Protein AF-A0A8X6VTY1-F1 (afdb_monomer_lite)

InterPro domains:
  IPR038765 Papain-like cysteine peptidase superfamily [SSF54001] (37-113)

pLDDT: mean 78.38, std 17.77, range [31.27, 98.44]

Radius of gyration: 23.47 Å; chains: 1; bounding box: 49×49×81 Å

Sequence (304 aa):
MKHEKGFRGVFTSDLLPKKMRQFENGIINLDIATGPGTHWVCYYNDPKNNFVEYFDPFGDYVYKLLPNVKRYLLSSGKKEIGYNSSFLQHPASVKCGYFCMKYISERNKDSKTAEKSEDFTIEYARPFSFKQIALQSFSMYVSWENIKDEQFSYYDRSQWLNLSIPDGNYTIKGLNRYMVKFFGNDPPILFGIIEERQRTAIKLKDQYKIDLTKTKNLHKLLGFEPKVYAEPEQIGKYIADLSGGNDNIYIHCDIIEGAYINGFNSSDVIYSFTNSNRPGSQIIQSFDKPLFFPVKWTVFTGSE

Secondary structure (DSSP, 8-state):
-TTSTTEEEEEEGGG--SS--SSEEEEEESS-TTS----EEEEEE-TTSSEEEEE-TTGGG-----HHHHHHHHTTS-SEEEE--S--S-TT--THHHHHHHHHHHHHS-TTTS---S-------S----SEEE--EEEEE----SB-SEEEEEE-SSSEEEEEEPSB---HHHHHHHHHHHH-SS-SEEEEEEGGGTEEEEEE-TT-EEE-TT-SSHHHHHT--SSEE-SSEEE-SSPP-TTTT---EEEE-TTBS---SSS-S---EEEEE---SPTTPEEEEE-SSPPEEEB---------

Organism: Trichonephila clavipes (NCBI:txid2585209)

Structure (mmCIF, N/CA/C/O backbone):
data_AF-A0A8X6VTY1-F1
#
_entry.id   AF-A0A8X6VTY1-F1
#
loop_
_atom_site.group_PDB
_atom_site.id
_atom_site.type_symbol
_atom_site.label_atom_id
_atom_site.label_alt_id
_atom_site.label_comp_id
_atom_site.label_asym_id
_atom_site.label_entity_id
_atom_site.label_seq_id
_atom_site.pdbx_PDB_ins_code
_atom_site.Cartn_x
_atom_site.Cartn_y
_atom_site.Cartn_z
_atom_site.occupancy
_atom_site.B_iso_or_equiv
_atom_site.auth_seq_id
_atom_site.auth_comp_id
_atom_site.auth_asym_id
_atom_site.auth_atom_id
_atom_site.pdbx_PDB_model_num
ATOM 1 N N . MET A 1 1 ? 0.314 -16.264 12.009 1.00 81.81 1 MET A N 1
ATOM 2 C CA . MET A 1 1 ? -1.071 -16.768 11.823 1.00 81.81 1 MET A CA 1
ATOM 3 C C . MET A 1 1 ? -1.340 -18.152 12.391 1.00 81.81 1 MET A C 1
ATOM 5 O O . MET A 1 1 ? -2.129 -18.222 13.311 1.00 81.81 1 MET A O 1
ATOM 9 N N . LYS A 1 2 ? -0.744 -19.263 11.920 1.00 76.88 2 LYS A N 1
ATOM 10 C CA . LYS A 1 2 ? -1.108 -20.609 12.443 1.00 76.88 2 LYS A CA 1
ATOM 11 C C . LYS A 1 2 ? -0.919 -20.790 13.960 1.00 76.88 2 LYS A C 1
ATOM 13 O O . LYS A 1 2 ? -1.582 -21.634 14.547 1.00 76.88 2 LYS A O 1
ATOM 18 N N . HIS A 1 3 ? -0.033 -20.005 14.567 1.00 85.31 3 HIS A N 1
ATOM 19 C CA . HIS A 1 3 ? 0.233 -20.006 16.007 1.00 85.31 3 HIS A CA 1
ATOM 20 C C . HIS A 1 3 ? -0.491 -18.879 16.763 1.00 85.31 3 HIS A C 1
ATOM 22 O O . HIS A 1 3 ? -0.301 -18.746 17.966 1.00 85.31 3 HIS A O 1
ATOM 28 N N . GLU A 1 4 ? -1.304 -18.067 16.077 1.00 88.38 4 GLU A N 1
ATOM 29 C CA . GLU A 1 4 ? -2.066 -16.994 16.717 1.00 88.38 4 GLU A CA 1
ATOM 30 C C . GLU A 1 4 ? -3.158 -17.567 17.617 1.00 88.38 4 GLU A C 1
ATOM 32 O O . GLU A 1 4 ? -3.871 -18.513 17.260 1.00 88.38 4 GLU A O 1
ATOM 37 N N . LYS A 1 5 ? -3.309 -16.969 18.798 1.00 91.50 5 LYS A N 1
ATOM 38 C CA . LYS A 1 5 ? -4.292 -17.399 19.789 1.00 91.50 5 LYS A CA 1
ATOM 39 C C . LYS A 1 5 ? -5.698 -17.315 19.188 1.00 91.50 5 LYS A C 1
ATOM 41 O O . LYS A 1 5 ? -6.080 -16.305 18.603 1.00 91.50 5 LYS A O 1
ATOM 46 N N . GLY A 1 6 ? -6.475 -18.390 19.318 1.00 92.88 6 GLY A N 1
ATOM 47 C CA . GLY A 1 6 ? -7.856 -18.440 18.819 1.00 92.88 6 GLY A CA 1
ATOM 48 C C . GLY A 1 6 ? -7.998 -18.490 17.295 1.00 92.88 6 GLY A C 1
ATOM 49 O O . GLY A 1 6 ? -9.131 -18.528 16.814 1.00 92.88 6 GLY A O 1
ATOM 50 N N . PHE A 1 7 ? -6.899 -18.540 16.534 1.00 96.56 7 PHE A N 1
ATOM 51 C CA . PHE A 1 7 ? -6.961 -18.536 15.077 1.00 96.56 7 PHE A CA 1
ATOM 52 C C . PHE A 1 7 ? -7.579 -19.823 14.541 1.00 96.56 7 PHE A C 1
ATOM 54 O O . PHE A 1 7 ? -7.042 -20.924 14.684 1.00 96.56 7 PHE A O 1
ATOM 61 N N . ARG A 1 8 ? -8.754 -19.680 13.930 1.00 96.25 8 ARG A N 1
ATOM 62 C CA . ARG A 1 8 ? -9.573 -20.787 13.449 1.00 96.25 8 ARG A CA 1
ATOM 63 C C . ARG A 1 8 ? -9.159 -21.259 12.065 1.00 96.25 8 ARG A C 1
ATOM 65 O O . ARG A 1 8 ? -9.268 -22.452 11.784 1.00 96.25 8 ARG A O 1
ATOM 72 N N . GLY A 1 9 ? -8.708 -20.341 11.218 1.00 96.12 9 GLY A N 1
ATOM 73 C CA . GLY A 1 9 ? -8.283 -20.643 9.861 1.00 96.12 9 GLY A CA 1
ATOM 74 C C . GLY A 1 9 ? -8.586 -19.528 8.870 1.00 96.12 9 GLY A C 1
ATOM 75 O O . GLY A 1 9 ? -8.980 -18.418 9.233 1.00 96.12 9 GLY A O 1
ATOM 76 N N . VAL A 1 10 ? -8.375 -19.871 7.604 1.00 96.12 10 VAL A N 1
ATOM 77 C CA . VAL A 1 10 ? -8.691 -19.048 6.440 1.00 96.12 10 VAL A CA 1
ATOM 78 C C . VAL A 1 10 ? -9.766 -19.786 5.651 1.00 96.12 10 VAL A C 1
ATOM 80 O O . VAL A 1 10 ? -9.580 -20.960 5.331 1.00 96.12 10 VAL A O 1
ATOM 83 N N . PHE A 1 11 ? -10.881 -19.120 5.368 1.00 96.25 11 PHE A N 1
ATOM 84 C CA . PHE A 1 11 ? -12.046 -19.716 4.713 1.00 96.25 11 PHE A CA 1
ATOM 85 C C . PHE A 1 11 ? -12.450 -18.887 3.499 1.00 96.25 11 PHE A C 1
ATOM 87 O O . PHE A 1 11 ? -12.261 -17.676 3.487 1.00 96.25 11 PHE A O 1
ATOM 94 N N . THR A 1 12 ? -13.035 -19.517 2.490 1.00 93.94 12 THR A N 1
ATOM 95 C CA . THR A 1 12 ? -13.849 -18.806 1.496 1.00 93.94 12 THR A CA 1
ATOM 96 C C . THR A 1 12 ? -15.258 -18.627 2.043 1.00 93.94 12 THR A C 1
ATOM 98 O O . THR A 1 12 ? -15.657 -19.314 2.990 1.00 93.94 12 THR A O 1
ATOM 101 N N . SER A 1 13 ? -16.016 -17.693 1.478 1.00 91.44 13 SER A N 1
ATOM 102 C CA . SER A 1 13 ? -17.332 -17.328 2.006 1.00 91.44 13 SER A CA 1
ATOM 103 C C . SER A 1 13 ? -18.285 -18.537 2.092 1.00 91.44 13 SER A C 1
ATOM 105 O O . SER A 1 13 ? -19.084 -18.647 3.025 1.00 91.44 13 SER A O 1
ATOM 107 N N . ASP A 1 14 ? -18.176 -19.486 1.165 1.00 93.62 14 ASP A N 1
ATOM 108 C CA . ASP A 1 14 ? -18.975 -20.712 1.054 1.00 93.62 14 ASP A CA 1
ATOM 109 C C . ASP A 1 14 ? -18.478 -21.892 1.909 1.00 93.62 14 ASP A C 1
ATOM 111 O O . ASP A 1 14 ? -19.231 -22.841 2.126 1.00 93.62 14 ASP A O 1
ATOM 115 N N . LEU A 1 15 ? -17.254 -21.828 2.443 1.00 95.62 15 LEU A N 1
ATOM 116 C CA . LEU A 1 15 ? -16.643 -22.895 3.250 1.00 95.62 15 LEU A CA 1
ATOM 117 C C . LEU A 1 15 ? -16.465 -22.518 4.729 1.00 95.62 15 LEU A C 1
ATOM 119 O O . LEU A 1 15 ? -15.659 -23.122 5.443 1.00 95.62 15 LEU A O 1
ATOM 123 N N . LEU A 1 16 ? -17.229 -21.536 5.214 1.00 96.12 16 LEU A N 1
ATOM 124 C CA . LEU A 1 16 ? -17.259 -21.191 6.634 1.00 96.12 16 LEU A CA 1
ATOM 125 C C . LEU A 1 16 ? -17.783 -22.363 7.488 1.00 96.12 16 LEU A C 1
ATOM 127 O O . LEU A 1 16 ? -18.709 -23.073 7.078 1.00 96.12 16 LEU A O 1
ATOM 131 N N . PRO A 1 17 ? -17.243 -22.573 8.704 1.00 95.75 17 PRO A N 1
ATOM 132 C CA . PRO A 1 17 ? -17.781 -23.568 9.623 1.00 95.75 17 PRO A CA 1
ATOM 133 C C . PRO A 1 17 ? -19.258 -23.309 9.954 1.00 95.75 17 PRO A C 1
ATOM 135 O O . PRO A 1 17 ? -19.761 -22.197 9.855 1.00 95.75 17 PRO A O 1
ATOM 138 N N . LYS A 1 18 ? -19.973 -24.333 10.431 1.00 92.31 18 LYS A N 1
ATOM 139 C CA . LYS A 1 18 ? -21.400 -24.183 10.774 1.00 92.31 18 LYS A CA 1
ATOM 140 C C . LYS A 1 18 ? -21.653 -23.329 12.021 1.00 92.31 18 LYS A C 1
ATOM 142 O O . LYS A 1 18 ? -22.731 -22.757 12.146 1.00 92.31 18 LYS A O 1
ATOM 147 N N . LYS A 1 19 ? -20.707 -23.306 12.966 1.00 94.75 19 LYS A N 1
ATOM 148 C CA . LYS A 1 19 ? -20.860 -22.632 14.260 1.00 94.75 19 LYS A CA 1
ATOM 149 C C . LYS A 1 19 ? -19.538 -22.050 14.749 1.00 94.75 19 LYS A C 1
ATOM 151 O O . LYS A 1 19 ? -18.521 -22.747 14.749 1.00 94.75 19 LYS A O 1
ATOM 156 N N . MET A 1 20 ? -19.603 -20.806 15.203 1.00 96.06 20 MET A N 1
ATOM 157 C CA . MET A 1 20 ? -18.505 -20.068 15.820 1.00 96.06 20 MET A CA 1
ATOM 158 C C . MET A 1 20 ? -18.220 -20.571 17.251 1.00 96.06 20 MET A C 1
ATOM 160 O O . MET A 1 20 ? -19.144 -20.872 18.012 1.00 96.06 20 MET A O 1
ATOM 164 N N . ARG A 1 21 ? -16.939 -20.691 17.629 1.00 95.94 21 ARG A N 1
ATOM 165 C CA . ARG A 1 21 ? -16.503 -20.974 19.014 1.00 95.94 21 ARG A CA 1
ATOM 166 C C . ARG A 1 21 ? -16.652 -19.737 19.909 1.00 95.94 21 ARG A C 1
ATOM 168 O O . ARG A 1 21 ? -16.696 -18.620 19.412 1.00 95.94 21 ARG A O 1
ATOM 175 N N . GLN A 1 22 ? -16.665 -19.929 21.232 1.00 92.75 22 GLN A N 1
ATOM 176 C CA . GLN A 1 22 ? -16.742 -18.819 22.200 1.00 92.75 22 GLN A CA 1
ATOM 177 C C . GLN A 1 22 ? -15.574 -17.831 22.087 1.00 92.75 22 GLN A C 1
ATOM 179 O O . GLN A 1 22 ? -15.790 -16.632 22.213 1.00 92.75 22 GLN A O 1
ATOM 184 N N . PHE A 1 23 ? -14.366 -18.339 21.833 1.00 95.25 23 PHE A N 1
ATOM 185 C CA . PHE A 1 23 ? -13.195 -17.546 21.478 1.00 95.25 23 PHE A CA 1
ATOM 186 C C . PHE A 1 23 ? -12.633 -18.067 20.158 1.00 95.25 23 PHE A C 1
ATOM 188 O O . PHE A 1 23 ? -12.154 -19.204 20.094 1.00 95.25 23 PHE A O 1
ATOM 195 N N . GLU A 1 24 ? -12.728 -17.265 19.102 1.00 96.31 24 GLU A N 1
ATOM 196 C CA . GLU A 1 24 ? -12.066 -17.547 17.830 1.00 96.31 24 GLU A CA 1
ATOM 197 C C . GLU A 1 24 ? -11.919 -16.302 16.956 1.00 96.31 24 GLU A C 1
ATOM 199 O O . GLU A 1 24 ? -12.680 -15.347 17.063 1.00 96.31 24 GLU A O 1
ATOM 204 N N . ASN A 1 25 ? -10.958 -16.347 16.044 1.00 96.06 25 ASN A N 1
ATOM 205 C CA . ASN A 1 25 ? -10.751 -15.348 15.004 1.00 96.06 25 ASN A CA 1
ATOM 206 C C . ASN A 1 25 ? -10.346 -16.035 13.697 1.00 96.06 25 ASN A C 1
ATOM 208 O O . ASN A 1 25 ? -9.916 -17.190 13.698 1.00 96.06 25 ASN A O 1
ATOM 212 N N . GLY A 1 26 ? -10.514 -15.365 12.564 1.00 96.62 26 GLY A N 1
ATOM 213 C CA . GLY A 1 26 ? -10.228 -15.976 11.269 1.00 96.62 26 GLY A CA 1
ATOM 214 C C . GLY A 1 26 ? -10.311 -14.996 10.114 1.00 96.62 26 GLY A C 1
ATOM 215 O O . GLY A 1 26 ? -10.817 -13.886 10.261 1.00 96.62 26 GLY A O 1
ATOM 216 N N . ILE A 1 27 ? -9.798 -15.423 8.963 1.00 96.75 27 ILE A N 1
ATOM 217 C CA . ILE A 1 27 ? -9.778 -14.634 7.726 1.00 96.75 27 ILE A CA 1
ATOM 218 C C . ILE A 1 27 ? -10.753 -15.266 6.730 1.00 96.75 27 ILE A C 1
ATOM 220 O O . ILE A 1 27 ? -10.820 -16.491 6.613 1.00 96.75 27 ILE A O 1
ATOM 224 N N . ILE A 1 28 ? -11.508 -14.433 6.022 1.00 95.06 28 ILE A N 1
ATOM 225 C CA . ILE A 1 28 ? -12.546 -14.830 5.076 1.00 95.06 28 ILE A CA 1
ATOM 226 C C . ILE A 1 28 ? -12.229 -14.208 3.714 1.00 95.06 28 ILE A C 1
ATOM 228 O O . ILE A 1 28 ? -12.063 -12.995 3.616 1.00 95.06 28 ILE A O 1
ATOM 232 N N . ASN A 1 29 ? -12.159 -15.024 2.664 1.00 91.88 29 ASN A N 1
ATOM 233 C CA . ASN A 1 29 ? -12.257 -14.542 1.290 1.00 91.88 29 ASN A CA 1
ATOM 234 C C . ASN A 1 29 ? -13.734 -14.299 0.968 1.00 91.88 29 ASN A C 1
ATOM 236 O O . ASN A 1 29 ? -14.547 -15.202 1.174 1.00 91.88 29 ASN A O 1
ATOM 240 N N . LEU A 1 30 ? -14.089 -13.124 0.451 1.00 88.12 30 LEU A N 1
ATOM 241 C CA . LEU A 1 30 ? -15.459 -12.835 0.020 1.00 88.12 30 LEU A CA 1
ATOM 242 C C . LEU A 1 30 ? -15.860 -13.578 -1.264 1.00 88.12 30 LEU A C 1
ATOM 244 O O . LEU A 1 30 ? -17.039 -13.608 -1.603 1.00 88.12 30 LEU A O 1
ATOM 248 N N . ASP A 1 31 ? -14.914 -14.208 -1.955 1.00 84.69 31 ASP A N 1
ATOM 249 C CA . ASP A 1 31 ? -15.193 -15.118 -3.062 1.00 84.69 31 ASP A CA 1
ATOM 250 C C . ASP A 1 31 ? -15.571 -16.534 -2.578 1.00 84.69 31 ASP A C 1
ATOM 252 O O . ASP A 1 31 ? -15.484 -16.864 -1.388 1.00 84.69 31 ASP A O 1
ATOM 256 N N . ILE A 1 32 ? -16.013 -17.374 -3.511 1.00 88.25 32 ILE A N 1
ATOM 257 C CA . ILE A 1 32 ? -16.261 -18.807 -3.299 1.00 88.25 32 ILE A CA 1
ATOM 258 C C . ILE A 1 32 ? -14.988 -19.637 -3.518 1.00 88.25 32 ILE A C 1
ATOM 260 O O . ILE A 1 32 ? -14.025 -19.168 -4.123 1.00 88.25 32 ILE A O 1
ATOM 264 N N . ALA A 1 33 ? -14.981 -20.896 -3.075 1.00 91.19 33 ALA A N 1
ATOM 265 C CA . ALA A 1 33 ? -13.803 -21.768 -3.131 1.00 91.19 33 ALA A CA 1
ATOM 266 C C . ALA A 1 33 ? -13.263 -22.033 -4.544 1.00 91.19 33 ALA A C 1
ATOM 268 O O . ALA A 1 33 ? -12.066 -22.250 -4.722 1.00 91.19 33 ALA A O 1
ATOM 269 N N . THR A 1 34 ? -14.143 -22.026 -5.546 1.00 89.62 34 THR A N 1
ATOM 270 C CA . THR A 1 34 ? -13.781 -22.210 -6.959 1.00 89.62 34 THR A CA 1
ATOM 271 C C . THR A 1 34 ? -13.478 -20.894 -7.679 1.00 89.62 34 THR A C 1
ATOM 273 O O . THR A 1 34 ? -13.198 -20.912 -8.876 1.00 89.62 34 THR A O 1
ATOM 276 N N . GLY A 1 35 ? -13.600 -19.757 -6.990 1.00 80.56 35 GLY A N 1
ATOM 277 C CA . GLY A 1 35 ? -13.373 -18.427 -7.542 1.00 80.56 35 GLY A CA 1
ATOM 278 C C . GLY A 1 35 ? -11.897 -18.008 -7.510 1.00 80.56 35 GLY A C 1
ATOM 279 O O . GLY A 1 35 ? -11.074 -18.648 -6.849 1.00 80.56 35 GLY A O 1
ATOM 280 N N . 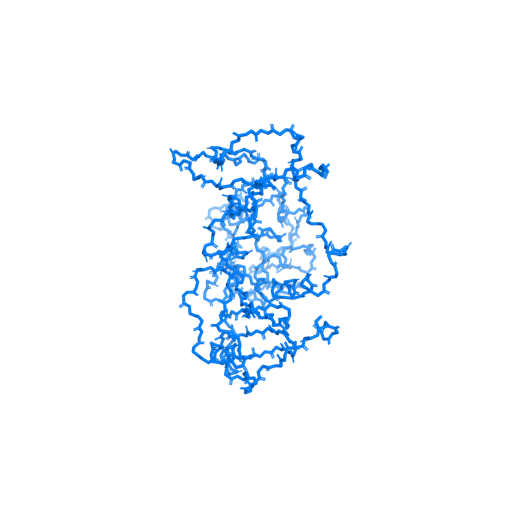PRO A 1 36 ? -11.526 -16.938 -8.234 1.00 76.31 36 PRO A N 1
ATOM 281 C CA . PRO A 1 36 ? -10.158 -16.415 -8.249 1.00 76.31 36 PRO A CA 1
ATOM 282 C C . PRO A 1 36 ? -9.698 -15.793 -6.916 1.00 76.31 36 PRO A C 1
ATOM 284 O O . PRO A 1 36 ? -8.497 -15.581 -6.740 1.00 76.31 36 PRO A O 1
ATOM 287 N N . GLY A 1 37 ? -10.620 -15.502 -5.993 1.00 78.19 37 GLY A N 1
ATOM 288 C CA . GLY A 1 37 ? -10.374 -14.743 -4.771 1.00 78.19 37 GLY A CA 1
ATOM 289 C C . GLY A 1 37 ? -10.459 -13.238 -5.032 1.00 78.19 37 GLY A C 1
ATOM 290 O O . GLY A 1 37 ? -9.699 -12.704 -5.836 1.00 78.19 37 GLY A O 1
ATOM 291 N N . THR A 1 38 ? -11.372 -12.547 -4.348 1.00 76.44 38 THR A N 1
ATOM 292 C CA . THR A 1 38 ? -11.729 -11.149 -4.670 1.00 76.44 38 THR A CA 1
ATOM 293 C C . THR A 1 38 ? -11.324 -10.160 -3.590 1.00 76.44 38 THR A C 1
ATOM 295 O O . THR A 1 38 ? -10.769 -9.109 -3.894 1.00 76.44 38 THR A O 1
ATOM 298 N N . HIS A 1 39 ? -11.593 -10.481 -2.326 1.00 86.62 39 HIS A N 1
ATOM 299 C CA . HIS A 1 39 ? -11.316 -9.598 -1.198 1.00 86.62 39 HIS A CA 1
ATOM 300 C C . HIS A 1 39 ? -11.181 -10.391 0.095 1.00 86.62 39 HIS A C 1
ATOM 302 O O . HIS A 1 39 ? -11.860 -11.402 0.272 1.00 86.62 39 HIS A O 1
ATOM 308 N N . TRP A 1 40 ? -10.321 -9.932 1.001 1.00 89.75 40 TRP A N 1
ATOM 309 C CA . TRP A 1 40 ? -10.067 -10.587 2.280 1.00 89.75 40 TRP A CA 1
ATOM 310 C C . TRP A 1 40 ? -10.521 -9.700 3.435 1.00 89.75 40 TRP A C 1
ATOM 312 O O . TRP A 1 40 ? -10.089 -8.560 3.567 1.00 89.75 40 TRP A O 1
ATOM 322 N N . VAL A 1 41 ? -11.350 -10.264 4.300 1.00 89.69 41 VAL A N 1
ATOM 323 C CA . VAL A 1 41 ? -11.850 -9.640 5.530 1.00 89.69 41 VAL A CA 1
ATOM 324 C C . VAL A 1 41 ? -11.519 -10.556 6.704 1.00 89.69 41 VAL A C 1
ATOM 326 O O . VAL A 1 41 ? -11.182 -11.727 6.506 1.00 89.69 41 VAL A O 1
ATOM 329 N N . CYS A 1 42 ? -11.610 -10.079 7.939 1.00 92.94 42 CYS A N 1
ATOM 330 C CA . CYS A 1 42 ? -11.454 -10.952 9.098 1.00 92.94 42 CYS A CA 1
ATOM 331 C C . CYS A 1 42 ? -12.507 -10.711 10.159 1.00 92.94 42 CYS A C 1
ATOM 333 O O . CYS A 1 42 ? -13.244 -9.733 10.132 1.00 92.94 42 CYS A O 1
ATOM 335 N N . TYR A 1 43 ? -12.577 -11.638 11.102 1.00 92.88 43 TYR A N 1
ATOM 336 C CA . TYR A 1 43 ? -13.447 -11.521 12.256 1.00 92.88 43 TYR A CA 1
ATOM 337 C C . TYR A 1 43 ? -12.693 -11.859 13.537 1.00 92.88 43 TYR A C 1
ATOM 339 O O . TYR A 1 43 ? -11.734 -12.639 13.523 1.00 92.88 43 TYR A O 1
ATOM 347 N N . TYR A 1 44 ? -13.157 -11.292 14.645 1.00 90.81 44 TYR A N 1
ATOM 348 C CA . TYR A 1 44 ? -12.618 -11.546 15.972 1.00 90.81 44 TYR A CA 1
ATOM 349 C C . TYR A 1 44 ? -13.760 -11.688 16.982 1.00 90.81 44 TYR A C 1
ATOM 351 O O . TYR A 1 44 ? -14.563 -10.778 17.191 1.00 90.81 44 TYR A O 1
ATOM 359 N N . ASN A 1 45 ? -13.869 -12.868 17.587 1.00 93.25 45 ASN A N 1
ATOM 360 C CA . ASN A 1 45 ? -14.867 -13.173 18.599 1.00 93.25 45 ASN A CA 1
ATOM 361 C C . ASN A 1 45 ? -14.192 -13.385 19.955 1.00 93.25 45 ASN A C 1
ATOM 363 O O . ASN A 1 45 ? -13.628 -14.450 20.212 1.00 93.25 45 ASN A O 1
ATOM 367 N N . ASP A 1 46 ? -14.291 -12.380 20.826 1.00 87.38 46 ASP A N 1
ATOM 368 C CA . ASP A 1 46 ? -13.815 -12.451 22.210 1.00 87.38 46 ASP A CA 1
ATOM 369 C C . ASP A 1 46 ? -14.979 -12.663 23.188 1.00 87.38 46 ASP A C 1
ATOM 371 O O . ASP A 1 46 ? -15.914 -11.861 23.161 1.00 87.38 46 ASP A O 1
ATOM 375 N N . PRO A 1 47 ? -14.964 -13.672 24.079 1.00 87.06 47 PRO A N 1
ATOM 376 C CA . PRO A 1 47 ? -16.037 -13.872 25.054 1.00 87.06 47 PRO A CA 1
ATOM 377 C C . PRO A 1 47 ? -16.223 -12.690 26.021 1.00 87.06 47 PRO A C 1
ATOM 379 O O . PRO A 1 47 ? -17.276 -12.596 26.645 1.00 87.06 47 PRO A O 1
ATOM 382 N N . LYS A 1 48 ? -15.242 -11.785 26.142 1.00 81.38 48 LYS A N 1
ATOM 383 C CA . LYS A 1 48 ? -15.346 -10.554 26.942 1.00 81.38 48 LYS A CA 1
ATOM 384 C C . LYS A 1 48 ? -16.224 -9.481 26.292 1.00 81.38 48 LYS A C 1
ATOM 386 O O . LYS A 1 48 ? -16.727 -8.613 26.997 1.00 81.38 48 LYS A O 1
ATOM 391 N N . ASN A 1 49 ? -16.423 -9.545 24.975 1.00 75.00 49 ASN A N 1
ATOM 392 C CA . ASN A 1 49 ? -17.223 -8.578 24.223 1.00 75.00 49 ASN A CA 1
ATOM 393 C C . ASN A 1 49 ? -18.649 -9.108 24.014 1.00 75.00 49 ASN A C 1
ATOM 395 O O . ASN A 1 49 ? -18.854 -10.304 23.816 1.00 75.00 49 ASN A O 1
ATOM 399 N N . ASN A 1 50 ? -19.645 -8.223 23.975 1.00 79.69 50 ASN A N 1
ATOM 400 C CA . ASN A 1 50 ? -21.045 -8.564 23.671 1.00 79.69 50 ASN A CA 1
ATOM 401 C C . ASN A 1 50 ? -21.372 -8.577 22.160 1.00 79.69 50 ASN A C 1
ATOM 403 O O . ASN A 1 50 ? -22.479 -8.967 21.784 1.00 79.69 50 ASN A O 1
ATOM 407 N N . PHE A 1 51 ? -20.409 -8.228 21.300 1.00 79.00 51 PHE A N 1
ATOM 408 C CA . PHE A 1 51 ? -20.498 -8.253 19.832 1.00 79.00 51 PHE A CA 1
ATOM 409 C C . PHE A 1 51 ? -19.357 -9.073 19.197 1.00 79.00 51 PHE A C 1
ATOM 411 O O . PHE A 1 51 ? -18.372 -9.407 19.867 1.00 79.00 51 PHE A O 1
ATOM 418 N N . VAL A 1 52 ? -19.512 -9.453 17.924 1.00 82.62 52 VAL A N 1
ATOM 419 C CA . VAL A 1 52 ? -18.426 -10.014 17.093 1.00 82.62 52 VAL A CA 1
ATOM 420 C C . VAL A 1 52 ? -17.821 -8.893 16.262 1.00 82.62 52 VAL A C 1
ATOM 422 O O . VAL A 1 52 ? -18.555 -8.166 15.602 1.00 82.62 52 VAL A O 1
ATOM 425 N N . GLU A 1 53 ? -16.501 -8.758 16.264 1.00 84.81 53 GLU A N 1
ATOM 426 C CA . GLU A 1 53 ? -15.812 -7.811 15.389 1.00 84.81 53 GLU A CA 1
ATOM 427 C C . GLU A 1 53 ? -15.730 -8.393 13.975 1.00 84.81 53 GLU A C 1
ATOM 429 O O . GLU A 1 53 ? -15.270 -9.521 13.791 1.00 84.81 53 GLU A O 1
ATOM 434 N N . TYR A 1 54 ? -16.171 -7.626 12.984 1.00 85.38 54 TYR A N 1
ATOM 435 C CA . TYR A 1 54 ? -15.941 -7.849 11.564 1.00 85.38 54 TYR A CA 1
ATOM 436 C C . TYR A 1 54 ? -15.082 -6.706 11.038 1.00 85.38 54 TYR A C 1
ATOM 438 O O . TYR A 1 54 ? -15.427 -5.533 11.160 1.00 85.38 54 TYR A O 1
ATOM 446 N N . PHE A 1 55 ? -13.948 -7.061 10.462 1.00 84.81 55 PHE A N 1
ATOM 447 C CA . PHE A 1 55 ? -12.964 -6.122 9.978 1.00 84.81 55 PHE A CA 1
ATOM 448 C C . PHE A 1 55 ? -12.821 -6.262 8.468 1.00 84.81 55 PHE A C 1
ATOM 450 O O . PHE A 1 55 ? -12.393 -7.303 7.964 1.00 84.81 55 PHE A O 1
ATOM 457 N N . ASP A 1 56 ? -13.166 -5.193 7.766 1.00 81.69 56 ASP A N 1
ATOM 458 C CA . ASP A 1 56 ? -12.928 -5.018 6.347 1.00 81.69 56 ASP A CA 1
ATOM 459 C C . ASP A 1 56 ? -11.857 -3.933 6.159 1.00 81.69 56 ASP A C 1
ATOM 461 O O . ASP A 1 56 ? -12.084 -2.776 6.504 1.00 81.69 56 ASP A O 1
ATOM 465 N N . PRO A 1 57 ? -10.684 -4.252 5.601 1.00 71.75 57 PRO A N 1
ATOM 466 C CA . PRO A 1 57 ? -9.656 -3.260 5.293 1.00 71.75 57 PRO A CA 1
ATOM 467 C C . PRO A 1 57 ? -10.132 -2.082 4.420 1.00 71.75 57 PRO A C 1
ATOM 469 O O . PRO A 1 57 ? -9.590 -0.986 4.536 1.00 71.75 57 PRO A O 1
ATOM 472 N N . PHE A 1 58 ? -11.149 -2.267 3.573 1.00 66.69 58 PHE A N 1
ATOM 473 C CA . PHE A 1 58 ? -11.785 -1.193 2.800 1.00 66.69 58 PHE A CA 1
ATOM 474 C C . PHE A 1 58 ? -12.805 -0.386 3.617 1.00 66.69 58 PHE A C 1
ATOM 476 O O . PHE A 1 58 ? -13.435 0.520 3.082 1.00 66.69 58 PHE A O 1
ATOM 483 N N . GLY A 1 59 ? -12.994 -0.686 4.900 1.00 61.91 59 GLY A N 1
ATOM 484 C CA . GLY A 1 59 ? -13.979 -0.027 5.753 1.00 61.91 59 GLY A CA 1
ATOM 485 C C . GLY A 1 59 ? -15.399 -0.116 5.191 1.00 61.91 59 GLY A C 1
ATOM 486 O O . GLY A 1 59 ? -15.762 -1.060 4.489 1.00 61.91 59 GLY A O 1
ATOM 487 N N . ASP A 1 60 ? -16.202 0.910 5.461 1.00 50.66 60 ASP A N 1
ATOM 488 C CA . ASP A 1 60 ? -17.626 0.970 5.094 1.00 50.66 60 ASP A CA 1
ATOM 489 C C . ASP A 1 60 ? -17.885 1.159 3.581 1.00 50.66 60 ASP A C 1
ATOM 491 O O . ASP A 1 60 ? -19.014 1.364 3.141 1.00 50.66 60 ASP A O 1
ATOM 495 N N . TYR A 1 61 ? -16.842 1.094 2.742 1.00 42.12 61 TYR A N 1
ATOM 496 C CA . TYR A 1 61 ? -16.976 1.256 1.292 1.00 42.12 61 TYR A CA 1
ATOM 497 C C . TYR A 1 61 ? -17.669 0.055 0.615 1.00 42.12 61 TYR A C 1
ATOM 499 O O . TYR A 1 61 ? -18.087 0.146 -0.540 1.00 42.12 61 TYR A O 1
ATOM 507 N N . VAL A 1 62 ? -17.846 -1.073 1.318 1.00 46.31 62 VAL A N 1
ATOM 508 C CA . VAL A 1 62 ? -18.473 -2.286 0.771 1.00 46.31 62 VAL A CA 1
ATOM 509 C C . VAL A 1 62 ? -19.701 -2.687 1.594 1.00 46.31 62 VAL A C 1
ATOM 511 O O . VAL A 1 62 ? -19.626 -3.458 2.545 1.00 46.31 62 VAL A O 1
ATOM 514 N N . TYR A 1 63 ? -20.878 -2.244 1.148 1.00 45.34 63 TYR A N 1
ATOM 515 C CA . TYR A 1 63 ? -22.214 -2.588 1.674 1.00 45.34 63 TYR A CA 1
ATOM 516 C C . TYR A 1 63 ? -22.611 -4.083 1.600 1.00 45.34 63 TYR A C 1
ATOM 518 O O . TYR A 1 63 ? -23.795 -4.419 1.539 1.00 45.34 63 TYR A O 1
ATOM 526 N N . LYS A 1 64 ? -21.677 -5.036 1.565 1.00 56.91 64 LYS A N 1
ATOM 527 C CA . LYS A 1 64 ? -22.005 -6.453 1.355 1.00 56.91 64 LYS A CA 1
ATOM 528 C C . LYS A 1 64 ? -21.316 -7.363 2.358 1.00 56.91 64 LYS A C 1
ATOM 530 O O . LYS A 1 64 ? -20.516 -8.216 1.986 1.00 56.91 64 LYS A O 1
ATOM 535 N N . LEU A 1 65 ? -21.740 -7.278 3.623 1.00 73.62 65 LEU A N 1
ATOM 536 C CA . LEU A 1 65 ? -21.647 -8.454 4.484 1.00 73.62 65 LEU A CA 1
ATOM 537 C C . LEU A 1 65 ? -22.518 -9.550 3.862 1.00 73.62 65 LEU A C 1
ATOM 539 O O . LEU A 1 65 ? -23.751 -9.493 3.912 1.00 73.62 65 LEU A O 1
ATOM 543 N N . LEU A 1 66 ? -21.871 -10.532 3.239 1.00 84.25 66 LEU A N 1
ATOM 544 C CA . LEU A 1 66 ? -22.573 -11.596 2.537 1.00 84.25 66 LEU A CA 1
ATOM 545 C C . LEU A 1 66 ? -23.485 -12.372 3.512 1.00 84.25 66 LEU A C 1
ATOM 547 O O . LEU A 1 66 ? -23.095 -12.605 4.662 1.00 84.25 66 LEU A O 1
ATOM 551 N N . PRO A 1 67 ? -24.693 -12.804 3.099 1.00 88.44 67 PRO A N 1
ATOM 552 C CA . PRO A 1 67 ? -25.656 -13.439 4.006 1.00 88.44 67 PRO A CA 1
ATOM 553 C C . PRO A 1 67 ? -25.127 -14.683 4.738 1.00 88.44 67 PRO A C 1
ATOM 555 O O . PRO A 1 67 ? -25.454 -14.907 5.904 1.00 88.44 67 PRO A O 1
ATOM 558 N N . ASN A 1 68 ? -24.299 -15.486 4.070 1.00 90.12 68 ASN A N 1
ATOM 559 C CA . ASN A 1 68 ? -23.585 -16.634 4.636 1.00 90.12 68 ASN A CA 1
ATOM 560 C C . ASN A 1 68 ? -22.575 -16.215 5.711 1.00 90.12 68 ASN A C 1
ATOM 562 O O . ASN A 1 68 ? -22.570 -16.804 6.792 1.00 90.12 68 ASN A O 1
ATOM 566 N N . VAL A 1 69 ? -21.786 -15.168 5.455 1.00 92.00 69 VAL A N 1
ATOM 567 C CA . VAL A 1 69 ? -20.845 -14.614 6.439 1.00 92.00 69 VAL A CA 1
ATOM 568 C C . VAL A 1 69 ? -21.615 -14.073 7.643 1.00 92.00 69 VAL A C 1
ATOM 570 O O . VAL A 1 69 ? -21.338 -14.463 8.773 1.00 92.00 69 VAL A O 1
ATOM 573 N N . LYS A 1 70 ? -22.670 -13.277 7.421 1.00 91.25 70 LYS A N 1
ATOM 574 C CA . LYS A 1 70 ? -23.538 -12.768 8.496 1.00 91.25 70 LYS A CA 1
ATOM 575 C C . LYS A 1 70 ? -24.113 -13.893 9.354 1.00 91.25 70 LYS A C 1
ATOM 577 O O . LYS A 1 70 ? -24.058 -13.824 10.580 1.00 91.25 70 LYS A O 1
ATOM 582 N N . ARG A 1 71 ? -24.645 -14.945 8.722 1.00 93.25 71 ARG A N 1
ATOM 583 C CA . ARG A 1 71 ? -25.188 -16.118 9.424 1.00 93.25 71 ARG A CA 1
ATOM 584 C C . ARG A 1 71 ? -24.124 -16.791 10.290 1.00 93.25 71 ARG A C 1
ATOM 586 O O . ARG A 1 71 ? -24.426 -17.183 11.415 1.00 93.25 71 ARG A O 1
ATOM 593 N N . TYR A 1 72 ? -22.898 -16.901 9.785 1.00 96.12 72 TYR A N 1
ATOM 594 C CA . TYR A 1 72 ? -21.787 -17.453 10.546 1.00 96.12 72 TYR A CA 1
ATOM 595 C C . TYR A 1 72 ? -21.441 -16.601 11.774 1.00 96.12 72 TYR A C 1
ATOM 597 O O . TYR A 1 72 ? -21.386 -17.139 12.879 1.00 96.12 72 TYR A O 1
ATOM 605 N N . LEU A 1 73 ? -21.285 -15.282 11.624 1.00 92.50 73 LEU A N 1
ATOM 606 C CA . LEU A 1 73 ? -20.948 -14.387 12.742 1.00 92.50 73 LEU A CA 1
ATOM 607 C C . LEU A 1 73 ? -22.029 -14.397 13.837 1.00 92.50 73 LEU A C 1
ATOM 609 O O . LEU A 1 73 ? -21.718 -14.479 15.026 1.00 92.50 73 LEU A O 1
ATOM 613 N N . LEU A 1 74 ? -23.309 -14.413 13.449 1.00 91.56 74 LEU A N 1
ATOM 614 C CA . LEU A 1 74 ? -24.437 -14.497 14.388 1.00 91.56 74 LEU A CA 1
ATOM 615 C C . LEU A 1 74 ? -24.546 -15.863 15.089 1.00 91.56 74 LEU A C 1
ATOM 617 O O . LEU A 1 74 ? -25.150 -15.962 16.156 1.00 91.56 74 LEU A O 1
ATOM 621 N N . SER A 1 75 ? -23.921 -16.920 14.554 1.00 95.81 75 SER A N 1
ATOM 622 C CA . SER A 1 75 ? -23.876 -18.236 15.213 1.00 95.81 75 SER A CA 1
ATOM 623 C C . SER A 1 75 ? -23.060 -18.249 16.516 1.00 95.81 75 SER A C 1
ATOM 625 O O . SER A 1 75 ? -23.123 -19.226 17.266 1.00 95.81 75 SER A O 1
ATOM 627 N N . SER A 1 76 ? -22.332 -17.161 16.805 1.00 93.00 76 SER A N 1
ATOM 628 C CA . SER A 1 76 ? -21.662 -16.908 18.089 1.00 93.00 76 SER A CA 1
ATOM 629 C C . SER A 1 76 ? -22.628 -16.808 19.273 1.00 93.00 76 SER A C 1
ATOM 631 O O . SER A 1 76 ? -22.212 -16.997 20.414 1.00 93.00 76 SER A O 1
ATOM 633 N N . GLY A 1 77 ? -23.907 -16.506 19.017 1.00 90.06 77 GLY A N 1
ATOM 634 C CA . GLY A 1 77 ? -24.903 -16.194 20.045 1.00 90.06 77 GLY A CA 1
ATOM 635 C C . GLY A 1 77 ? -24.899 -14.728 20.490 1.00 90.06 77 GLY A C 1
ATOM 636 O O . GLY A 1 77 ? -25.708 -14.350 21.336 1.00 90.06 77 GLY A O 1
ATOM 637 N N . LYS A 1 78 ? -24.024 -13.893 19.920 1.00 83.31 78 LYS A N 1
ATOM 638 C CA . LYS A 1 78 ? -23.990 -12.450 20.173 1.00 83.31 78 LYS A CA 1
ATOM 639 C C . LYS A 1 78 ? -25.016 -11.723 19.313 1.00 83.31 78 LYS A C 1
ATOM 641 O O . LYS A 1 78 ? -25.290 -12.121 18.182 1.00 83.31 78 LYS A O 1
ATOM 646 N N . LYS A 1 79 ? -25.597 -10.657 19.868 1.00 73.38 79 LYS A N 1
ATOM 647 C CA . LYS A 1 79 ? -26.696 -9.917 19.226 1.00 73.38 79 LYS A CA 1
ATOM 648 C C . LYS A 1 79 ? -26.215 -8.957 18.138 1.00 73.38 79 LYS A C 1
ATOM 650 O O . LYS A 1 79 ? -26.996 -8.606 17.260 1.00 73.38 79 LYS A O 1
ATOM 655 N N . GLU A 1 80 ? -24.948 -8.559 18.194 1.00 77.81 80 GLU A N 1
ATOM 656 C CA . GLU A 1 80 ? -24.396 -7.483 17.376 1.00 77.81 80 GLU A CA 1
ATOM 657 C C . GLU A 1 80 ? -23.112 -7.911 16.658 1.00 77.81 80 GLU A C 1
ATOM 659 O O . GLU A 1 80 ? -22.348 -8.758 17.135 1.00 77.81 80 GLU A O 1
ATOM 664 N N . ILE A 1 81 ? -22.889 -7.294 15.498 1.00 79.69 81 ILE A N 1
ATOM 665 C CA . ILE A 1 81 ? -21.646 -7.367 14.731 1.00 79.69 81 ILE A CA 1
ATOM 666 C C . ILE A 1 81 ? -21.110 -5.937 14.675 1.00 79.69 81 ILE A C 1
ATOM 668 O O . ILE A 1 81 ? -21.818 -5.047 14.204 1.00 79.69 81 ILE A O 1
ATOM 672 N N . GLY A 1 82 ? -19.902 -5.721 15.187 1.00 69.88 82 GLY A N 1
ATOM 673 C CA . GLY A 1 82 ? -19.190 -4.451 15.081 1.00 69.88 82 GLY A CA 1
ATOM 674 C C . GLY A 1 82 ? -18.383 -4.408 13.788 1.00 69.88 82 GLY A C 1
ATOM 675 O O . GLY A 1 82 ? -17.824 -5.427 13.390 1.00 69.88 82 GLY A O 1
ATOM 676 N N . TYR A 1 83 ? -18.311 -3.243 13.151 1.00 70.25 83 TYR A N 1
ATOM 677 C CA . TYR A 1 83 ? -17.589 -3.032 11.895 1.00 70.25 83 TYR A CA 1
ATOM 678 C C . TYR A 1 83 ? -16.555 -1.927 12.083 1.00 70.25 83 TYR A C 1
ATOM 680 O O . TYR A 1 83 ? -16.819 -0.960 12.801 1.00 70.25 83 TYR A O 1
ATOM 688 N N . ASN A 1 84 ? -15.401 -2.028 11.424 1.00 63.19 84 ASN A N 1
ATOM 689 C CA . ASN A 1 84 ? -14.546 -0.856 11.278 1.00 63.19 84 ASN A CA 1
ATOM 690 C C . ASN A 1 84 ? -15.121 0.068 10.199 1.00 63.19 84 ASN A C 1
ATOM 692 O O . ASN A 1 84 ? -15.529 -0.362 9.124 1.00 63.19 84 ASN A O 1
ATOM 696 N N . SER A 1 85 ? -15.117 1.356 10.497 1.00 50.72 85 SER A N 1
ATOM 697 C CA . SER A 1 85 ? -15.576 2.411 9.599 1.00 50.72 85 SER A CA 1
ATOM 698 C C . SER A 1 85 ? -14.429 3.097 8.862 1.00 50.72 85 SER A C 1
ATOM 700 O O . SER A 1 85 ? -14.623 3.658 7.787 1.00 50.72 85 SER A O 1
ATOM 702 N N . SER A 1 86 ? -13.215 2.994 9.405 1.00 52.78 86 SER A N 1
ATOM 703 C CA . SER A 1 86 ? -12.000 3.492 8.777 1.00 52.78 86 SER A CA 1
ATOM 704 C C . SER A 1 86 ? -11.680 2.719 7.506 1.00 52.78 86 SER A C 1
ATOM 706 O O . SER A 1 86 ? -11.529 1.494 7.522 1.00 52.78 86 SER A O 1
ATOM 708 N N . PHE A 1 87 ? -11.516 3.469 6.424 1.00 60.00 87 PHE A N 1
ATOM 709 C CA . PHE A 1 87 ? -10.944 3.002 5.177 1.00 60.00 87 PHE A CA 1
ATOM 710 C C . PHE A 1 87 ? -9.436 2.802 5.391 1.00 60.00 87 PHE A C 1
ATOM 712 O O . PHE A 1 87 ? -8.694 3.774 5.380 1.00 60.00 87 PHE A O 1
ATOM 719 N N . LEU A 1 88 ? -8.989 1.571 5.670 1.00 59.41 88 LEU A N 1
ATOM 720 C CA . LEU A 1 88 ? -7.597 1.245 6.039 1.00 59.41 88 LEU A CA 1
ATOM 721 C C . LEU A 1 88 ? -6.716 0.855 4.855 1.00 59.41 88 LEU A C 1
ATOM 723 O O . LEU A 1 88 ? -5.496 0.985 4.940 1.00 59.41 88 LEU A O 1
ATOM 727 N N . GLN A 1 89 ? -7.318 0.505 3.726 1.00 51.56 89 GLN A N 1
ATOM 728 C CA . GLN A 1 89 ? -6.627 0.070 2.526 1.00 51.56 89 GLN A CA 1
ATOM 729 C C . GLN A 1 89 ? -7.216 0.735 1.285 1.00 51.56 89 GLN A C 1
ATOM 731 O O . GLN A 1 89 ? -8.413 0.648 1.064 1.00 51.56 89 GLN A O 1
ATOM 736 N N . HIS A 1 90 ? -6.376 1.307 0.421 1.00 54.03 90 HIS A N 1
ATOM 737 C CA . HIS A 1 90 ? -6.791 1.821 -0.891 1.00 54.03 90 HIS A CA 1
ATOM 738 C C . HIS A 1 90 ? -7.451 0.734 -1.771 1.00 54.03 90 HIS A C 1
ATOM 740 O O . HIS A 1 90 ? -6.950 -0.391 -1.767 1.00 54.03 90 HIS A O 1
ATOM 746 N N . PRO A 1 91 ? -8.481 1.016 -2.608 1.00 55.16 91 PRO A N 1
ATOM 747 C CA . PRO A 1 91 ? -9.182 -0.034 -3.365 1.00 55.16 91 PRO A CA 1
ATOM 748 C C . PRO A 1 91 ? -8.299 -0.717 -4.417 1.00 55.16 91 PRO A C 1
ATOM 750 O O . PRO A 1 91 ? -8.648 -1.770 -4.935 1.00 55.16 91 PRO A O 1
ATOM 753 N N . ALA A 1 92 ? -7.159 -0.107 -4.750 1.00 50.00 92 ALA A N 1
ATOM 754 C CA . ALA A 1 92 ? -6.138 -0.673 -5.636 1.00 50.00 92 ALA A CA 1
ATOM 755 C C . ALA A 1 92 ? -5.007 -1.418 -4.895 1.00 50.00 92 ALA A C 1
ATOM 757 O O . ALA A 1 92 ? -4.171 -2.038 -5.542 1.00 50.00 92 ALA A O 1
ATOM 758 N N . SER A 1 93 ? -4.945 -1.332 -3.562 1.00 57.44 93 SER A N 1
ATOM 759 C CA . SER A 1 93 ? -4.005 -2.105 -2.739 1.00 57.44 93 SER A CA 1
ATOM 760 C C . SER A 1 93 ? -4.549 -3.523 -2.555 1.00 57.44 93 SER A C 1
ATOM 762 O O . SER A 1 93 ? -5.762 -3.719 -2.565 1.00 57.44 93 SER A O 1
ATOM 764 N N . VAL A 1 94 ? -3.679 -4.509 -2.317 1.00 66.25 94 VAL A N 1
ATOM 765 C CA . VAL A 1 94 ? -4.077 -5.908 -2.007 1.00 66.25 94 VAL A CA 1
ATOM 766 C C . VAL A 1 94 ? -3.683 -6.397 -0.647 1.00 66.25 94 VAL A C 1
ATOM 768 O O . VAL A 1 94 ? -3.651 -7.595 -0.346 1.00 66.25 94 VAL A O 1
ATOM 771 N N . LYS A 1 95 ? -3.342 -5.451 0.203 1.00 74.31 95 LYS A N 1
ATOM 772 C CA . LYS A 1 95 ? -2.914 -5.769 1.543 1.00 74.31 95 LYS A CA 1
ATOM 773 C C . LYS A 1 95 ? -4.064 -6.237 2.419 1.00 74.31 95 LYS A C 1
ATOM 775 O O . LYS A 1 95 ? -3.826 -6.451 3.594 1.00 74.31 95 LYS A O 1
ATOM 780 N N . CYS A 1 96 ? -5.264 -6.475 1.890 1.00 77.88 96 CYS A N 1
ATOM 781 C CA . CYS A 1 96 ? -6.441 -6.845 2.673 1.00 77.88 96 CYS A CA 1
ATOM 782 C C . CYS A 1 96 ? -6.184 -8.055 3.569 1.00 77.88 96 CYS A C 1
ATOM 784 O O . CYS A 1 96 ? -6.428 -7.995 4.773 1.00 77.88 96 CYS A O 1
ATOM 786 N N . GLY A 1 97 ? -5.549 -9.100 3.031 1.00 81.69 97 GLY A N 1
ATOM 787 C CA . GLY A 1 97 ? -5.112 -10.244 3.831 1.00 81.69 97 GLY A CA 1
ATOM 788 C C . GLY A 1 97 ? -4.068 -9.878 4.896 1.00 81.69 97 GLY A C 1
ATOM 789 O O . GLY A 1 97 ? -4.145 -10.361 6.021 1.00 81.69 97 GLY A O 1
ATOM 790 N N . TYR A 1 98 ? -3.119 -8.991 4.587 1.00 80.88 98 TYR A N 1
ATOM 791 C CA . TYR A 1 98 ? -2.103 -8.520 5.538 1.00 80.88 98 TYR A CA 1
ATOM 792 C C . TYR A 1 98 ? -2.688 -7.637 6.646 1.00 80.88 98 TYR A C 1
ATOM 794 O O . TYR A 1 98 ? -2.334 -7.822 7.808 1.00 80.88 98 TYR A O 1
ATOM 802 N N . PHE A 1 99 ? -3.627 -6.748 6.323 1.00 77.75 99 PHE A N 1
ATOM 803 C CA . PHE A 1 99 ? -4.390 -5.966 7.292 1.00 77.75 99 PHE A CA 1
ATOM 804 C C . PHE A 1 99 ? -5.181 -6.876 8.227 1.00 77.75 99 PHE A C 1
ATOM 806 O O . PHE A 1 99 ? -5.133 -6.683 9.437 1.00 77.75 99 PHE A O 1
ATOM 813 N N . CYS A 1 100 ? -5.817 -7.922 7.694 1.00 85.56 100 CYS A N 1
ATOM 814 C CA . CYS A 1 100 ? -6.495 -8.933 8.501 1.00 85.56 100 CYS A CA 1
ATOM 815 C C . CYS A 1 100 ? -5.540 -9.652 9.468 1.00 85.56 100 CYS A C 1
ATOM 817 O O . CYS A 1 100 ? -5.845 -9.824 10.647 1.00 85.56 100 CYS A O 1
ATOM 819 N N . MET A 1 101 ? -4.361 -10.060 8.983 1.00 86.50 101 MET A N 1
ATOM 820 C CA . MET A 1 101 ? -3.339 -10.696 9.821 1.00 86.50 101 MET A CA 1
ATOM 821 C C . MET A 1 101 ? -2.843 -9.760 10.927 1.00 86.50 101 MET A C 1
ATOM 823 O O . MET A 1 101 ? -2.760 -10.181 12.080 1.00 86.50 101 MET A O 1
ATOM 827 N N . LYS A 1 102 ? -2.549 -8.497 10.588 1.00 80.62 102 LYS A N 1
ATOM 828 C CA . LYS A 1 102 ? -2.106 -7.484 11.553 1.00 80.62 102 LYS A CA 1
ATOM 829 C C . LYS A 1 102 ? -3.189 -7.213 12.593 1.00 80.62 102 LYS A C 1
ATOM 831 O O . LYS A 1 102 ? -2.897 -7.260 13.778 1.00 80.62 102 LYS A O 1
ATOM 836 N N . TYR A 1 103 ? -4.434 -7.019 12.167 1.00 81.31 103 TYR A N 1
ATOM 837 C CA . TYR A 1 103 ? -5.566 -6.788 13.060 1.00 81.31 103 TYR A CA 1
ATOM 838 C C . TYR A 1 103 ? -5.728 -7.913 14.093 1.00 81.31 103 TYR A C 1
ATOM 840 O O . TYR A 1 103 ? -5.788 -7.646 15.291 1.00 81.31 103 TYR A O 1
ATOM 848 N N . ILE A 1 104 ? -5.723 -9.177 13.649 1.00 85.44 104 ILE A N 1
ATOM 849 C CA . ILE A 1 104 ? -5.808 -10.335 14.554 1.00 85.44 104 ILE A CA 1
ATOM 850 C C . ILE A 1 104 ? -4.607 -10.384 15.506 1.00 85.44 104 ILE A C 1
ATOM 852 O O . ILE A 1 104 ? -4.791 -10.615 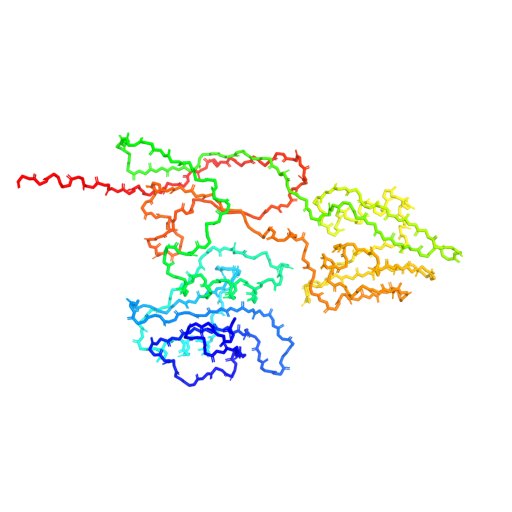16.700 1.00 85.44 104 ILE A O 1
ATOM 856 N N . SER A 1 105 ? -3.390 -10.173 14.995 1.00 83.31 105 SER A N 1
ATOM 857 C CA . SER A 1 105 ? -2.182 -10.205 15.826 1.00 83.31 105 SER A CA 1
ATOM 858 C C . SER A 1 105 ? -2.212 -9.119 16.902 1.00 83.31 105 SER A C 1
ATOM 860 O O . SER A 1 105 ? -1.977 -9.421 18.067 1.00 83.31 105 SER A O 1
ATOM 862 N N . GLU A 1 106 ? -2.581 -7.884 16.553 1.00 76.06 106 GLU A N 1
ATOM 863 C CA . GLU A 1 106 ? -2.686 -6.786 17.520 1.00 76.06 106 GLU A CA 1
ATOM 864 C C . GLU A 1 106 ? -3.777 -7.040 18.567 1.00 76.06 106 GLU A C 1
ATOM 866 O O . GLU A 1 106 ? -3.556 -6.790 19.748 1.00 76.06 106 GLU A O 1
ATOM 871 N N . ARG A 1 107 ? -4.929 -7.607 18.183 1.00 75.44 107 ARG A N 1
ATOM 872 C CA . ARG A 1 107 ? -5.984 -7.992 19.141 1.00 75.44 107 ARG A CA 1
ATOM 873 C C . ARG A 1 107 ? -5.556 -9.099 20.107 1.00 75.44 107 ARG A C 1
ATOM 875 O O . ARG A 1 107 ? -6.063 -9.158 21.225 1.00 75.44 107 ARG A O 1
ATOM 882 N N . ASN A 1 108 ? -4.638 -9.963 19.682 1.00 80.81 108 ASN A N 1
ATOM 883 C CA . ASN A 1 108 ? -4.083 -11.032 20.507 1.00 80.81 108 ASN A CA 1
ATOM 884 C C . ASN A 1 108 ? -2.933 -10.578 21.419 1.00 80.81 108 ASN A C 1
ATOM 886 O O . ASN A 1 108 ? -2.605 -11.307 22.359 1.00 80.81 108 ASN A O 1
ATOM 890 N N . LYS A 1 109 ? -2.304 -9.427 21.150 1.00 72.31 109 LYS A N 1
ATOM 891 C CA . LYS A 1 109 ? -1.247 -8.875 22.003 1.00 72.31 109 LYS A CA 1
ATOM 892 C C . LYS A 1 109 ? -1.857 -8.337 23.297 1.00 72.31 109 LYS A C 1
ATOM 894 O O . LYS A 1 109 ? -2.895 -7.678 23.293 1.00 72.31 109 LYS A O 1
ATOM 899 N N . ASP A 1 110 ? -1.182 -8.577 24.419 1.00 56.94 110 ASP A N 1
ATOM 900 C CA . ASP A 1 110 ? -1.510 -7.871 25.656 1.00 56.94 110 ASP A CA 1
ATOM 901 C C . ASP A 1 110 ? -1.265 -6.374 25.434 1.00 56.94 110 ASP A C 1
ATOM 903 O O . ASP A 1 110 ? -0.279 -6.001 24.794 1.00 56.94 110 ASP A O 1
ATOM 907 N N . SER A 1 111 ? -2.117 -5.510 25.995 1.00 47.19 111 SER A N 1
ATOM 908 C CA . SER A 1 111 ? -2.074 -4.048 25.791 1.00 47.19 111 SER A CA 1
ATOM 909 C C . SER A 1 111 ? -0.717 -3.396 26.097 1.00 47.19 111 SER A C 1
ATOM 911 O O . SER A 1 111 ? -0.442 -2.294 25.638 1.00 47.19 111 SER A O 1
ATOM 913 N N . LYS A 1 112 ? 0.160 -4.084 26.838 1.00 40.25 112 LYS A N 1
ATOM 914 C CA . LYS A 1 112 ? 1.542 -3.670 27.133 1.00 40.25 112 LYS A CA 1
ATOM 915 C C . LYS A 1 112 ? 2.547 -3.936 25.999 1.00 40.25 112 LYS A C 1
ATOM 917 O O . LYS A 1 112 ? 3.666 -3.443 26.073 1.00 40.25 112 LYS A O 1
ATOM 922 N N . THR A 1 113 ? 2.183 -4.741 25.000 1.00 38.25 113 THR A N 1
ATOM 923 C CA . THR A 1 113 ? 3.070 -5.266 23.938 1.00 38.25 113 THR A CA 1
ATOM 924 C C . THR A 1 113 ? 2.585 -4.977 22.516 1.00 38.25 113 THR A C 1
ATOM 926 O O . THR A 1 113 ? 3.264 -5.358 21.562 1.00 38.25 113 THR A O 1
ATOM 929 N N . ALA A 1 114 ? 1.431 -4.317 22.363 1.00 42.69 114 ALA A N 1
ATOM 930 C CA . ALA A 1 114 ? 0.982 -3.794 21.075 1.00 42.69 114 ALA A CA 1
ATOM 931 C C . ALA A 1 114 ? 2.070 -2.884 20.484 1.00 42.69 114 ALA A C 1
ATOM 933 O O . ALA A 1 114 ? 2.709 -2.124 21.221 1.00 42.69 114 ALA A O 1
ATOM 934 N N . GLU A 1 115 ? 2.326 -3.000 19.177 1.00 38.53 115 GLU A N 1
ATOM 935 C CA . GLU A 1 115 ? 3.286 -2.107 18.522 1.00 38.53 115 GLU A CA 1
ATOM 936 C C . GLU A 1 115 ? 2.801 -0.672 18.717 1.00 38.53 115 GLU A C 1
ATOM 938 O O . GLU A 1 115 ? 1.684 -0.334 18.326 1.00 38.53 115 GLU A O 1
ATOM 943 N N . LYS A 1 116 ? 3.640 0.181 19.316 1.00 40.69 116 LYS A N 1
ATOM 944 C CA . LYS A 1 116 ? 3.445 1.621 19.190 1.00 40.69 116 LYS A CA 1
ATOM 945 C C . LYS A 1 116 ? 3.576 1.914 17.700 1.00 40.69 116 LYS A C 1
ATOM 947 O O . LYS A 1 116 ? 4.656 1.715 17.143 1.00 40.69 116 LYS A O 1
ATOM 952 N N . SER A 1 117 ? 2.488 2.316 17.043 1.00 43.47 117 SER A N 1
ATOM 953 C CA . SER A 1 117 ? 2.605 2.956 15.735 1.00 43.47 117 SER A CA 1
ATOM 954 C C . SER A 1 117 ? 3.592 4.117 15.854 1.00 43.47 117 SER A C 1
ATOM 956 O O . SER A 1 117 ? 3.826 4.614 16.959 1.00 43.47 117 SER A O 1
ATOM 958 N N . GLU A 1 118 ? 4.202 4.535 14.745 1.00 39.75 118 GLU A N 1
ATOM 959 C CA . GLU A 1 118 ? 4.960 5.792 14.693 1.00 39.75 118 GLU A CA 1
ATOM 960 C C . GLU A 1 118 ? 3.965 6.946 14.856 1.00 39.75 118 GLU A C 1
ATOM 962 O O . GLU A 1 118 ? 3.495 7.562 13.903 1.00 39.75 118 GLU A O 1
ATOM 967 N N . ASP A 1 119 ? 3.527 7.098 16.097 1.00 40.62 119 ASP A N 1
ATOM 968 C CA . ASP A 1 119 ? 2.400 7.883 16.530 1.00 40.62 119 ASP A CA 1
ATOM 969 C C . ASP A 1 119 ? 2.948 9.268 16.838 1.00 40.62 119 ASP A C 1
ATOM 971 O O . ASP A 1 119 ? 3.727 9.467 17.774 1.00 40.62 119 ASP A O 1
ATOM 975 N N . PHE A 1 120 ? 2.591 10.235 16.001 1.00 36.91 120 PHE A N 1
ATOM 976 C CA . PHE A 1 120 ? 2.777 11.638 16.334 1.00 36.91 120 PHE A CA 1
ATOM 977 C C . PHE A 1 120 ? 1.693 12.026 17.345 1.00 36.91 120 PHE A C 1
ATOM 979 O O . PHE A 1 120 ? 0.733 12.723 17.021 1.00 36.91 120 PHE A O 1
ATOM 986 N N . THR A 1 121 ? 1.835 11.548 18.580 1.00 41.59 121 THR A N 1
ATOM 987 C CA . THR A 1 121 ? 0.963 11.927 19.691 1.00 41.59 121 THR A CA 1
ATOM 988 C C . THR A 1 121 ? 1.437 13.265 20.254 1.00 41.59 121 THR A C 1
ATOM 990 O O . THR A 1 121 ? 2.556 13.383 20.755 1.00 41.59 121 THR A O 1
ATOM 993 N N . ILE A 1 122 ? 0.594 14.293 20.174 1.00 37.19 122 ILE A N 1
ATOM 994 C CA . ILE A 1 122 ? 0.804 15.549 20.900 1.00 37.19 122 ILE A CA 1
ATOM 995 C C . ILE A 1 122 ? 0.064 15.418 22.231 1.00 37.19 122 ILE A C 1
ATOM 997 O O . ILE A 1 122 ? -1.161 15.433 22.255 1.00 37.19 122 ILE A O 1
ATOM 1001 N N . GLU A 1 123 ? 0.802 15.286 23.333 1.00 36.97 123 GLU A N 1
ATOM 1002 C CA . GLU A 1 123 ? 0.221 15.254 24.678 1.00 36.97 123 GLU A CA 1
ATOM 1003 C C . GLU A 1 123 ? -0.030 16.685 25.174 1.00 36.97 123 GLU A C 1
ATOM 1005 O O . GLU A 1 123 ? 0.903 17.466 25.385 1.00 36.97 123 GLU A O 1
ATOM 1010 N N . TYR A 1 124 ? -1.295 17.047 25.387 1.00 39.03 124 TYR A N 1
ATOM 1011 C CA . TYR A 1 124 ? -1.644 18.319 26.019 1.00 39.03 124 TYR A CA 1
ATOM 1012 C C . TYR A 1 124 ? -1.711 18.165 27.545 1.00 39.03 124 TYR A C 1
ATOM 1014 O O . TYR A 1 124 ? -2.449 17.339 28.083 1.00 39.03 124 TYR A O 1
ATOM 1022 N N . ALA A 1 125 ? -0.979 19.010 28.273 1.00 32.31 125 ALA A N 1
ATOM 1023 C CA . ALA A 1 125 ? -1.111 19.113 29.723 1.00 32.31 125 ALA A CA 1
ATOM 1024 C C . ALA A 1 125 ? -2.443 19.808 30.112 1.00 32.31 125 ALA A C 1
ATOM 1026 O O . ALA A 1 125 ? -2.762 20.871 29.590 1.00 32.31 125 ALA A O 1
ATOM 1027 N N . ARG A 1 126 ? -3.196 19.169 31.026 1.00 45.94 126 ARG A N 1
ATOM 1028 C CA . ARG A 1 126 ? -4.426 19.564 31.779 1.00 45.94 126 ARG A CA 1
ATOM 1029 C C . ARG A 1 126 ? -4.744 21.080 31.931 1.00 45.94 126 ARG A C 1
ATOM 1031 O O . ARG A 1 126 ? -3.816 21.871 32.024 1.00 45.94 126 ARG A O 1
ATOM 1038 N N . PRO A 1 127 ? -5.975 21.458 32.354 1.00 48.31 127 PRO A N 1
ATOM 1039 C CA . PRO A 1 127 ? -7.299 21.030 31.917 1.00 48.31 127 PRO A CA 1
ATOM 1040 C C . PRO A 1 127 ? -8.009 22.206 31.217 1.00 48.31 127 PRO A C 1
ATOM 1042 O O . PRO A 1 127 ? -8.212 23.272 31.797 1.00 48.31 127 PRO A O 1
ATOM 1045 N N . PHE A 1 128 ? -8.446 22.007 29.982 1.00 52.62 128 PHE A N 1
ATOM 1046 C CA . PHE A 1 128 ? -9.340 22.953 29.327 1.00 52.62 128 PHE A CA 1
ATOM 1047 C C . PHE A 1 128 ? -10.794 22.496 29.510 1.00 52.62 128 PHE A C 1
ATOM 1049 O O . PHE A 1 128 ? -11.093 21.313 29.368 1.00 52.62 128 PHE A O 1
ATOM 1056 N N . SER A 1 129 ? -11.709 23.416 29.829 1.00 60.34 129 SER A N 1
ATOM 1057 C CA . SER A 1 129 ? -13.137 23.124 30.025 1.00 60.34 129 SER A CA 1
ATOM 1058 C C . SER A 1 129 ? -13.954 23.353 28.747 1.00 60.34 129 SER A C 1
ATOM 1060 O O . SER A 1 129 ? -14.864 24.179 28.702 1.00 60.34 129 SER A O 1
ATOM 1062 N N . PHE A 1 130 ? -13.647 22.625 27.675 1.00 70.19 130 PHE A N 1
ATOM 1063 C CA . PHE A 1 130 ? -14.470 22.641 26.461 1.00 70.19 130 PHE A CA 1
ATOM 1064 C C . PHE A 1 130 ? -15.219 21.317 26.281 1.00 70.19 130 PHE A C 1
ATOM 1066 O O . PHE A 1 130 ? -14.727 20.247 26.624 1.00 70.19 130 PHE A O 1
ATOM 1073 N N . LYS A 1 131 ? -16.453 21.397 25.769 1.00 74.44 131 LYS A N 1
ATOM 1074 C CA . LYS A 1 131 ? -17.331 20.228 25.580 1.00 74.44 131 LYS A CA 1
ATOM 1075 C C . LYS A 1 131 ? -17.027 19.462 24.294 1.00 74.44 131 LYS A C 1
ATOM 1077 O O . LYS A 1 131 ? -17.287 18.265 24.222 1.00 74.44 131 LYS A O 1
ATOM 1082 N N . GLN A 1 132 ? -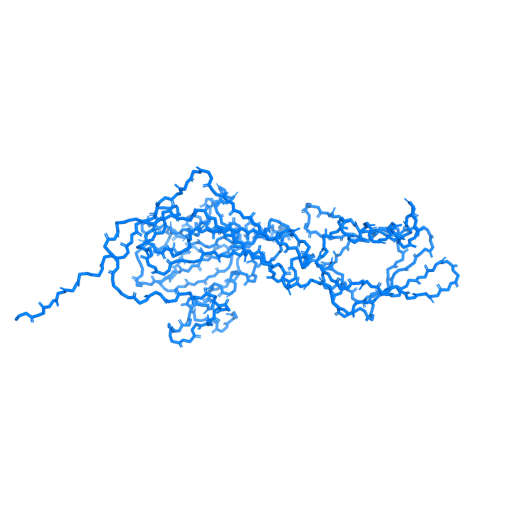16.542 20.168 23.276 1.00 78.31 132 GLN A N 1
ATOM 1083 C CA . GLN A 1 132 ? -16.264 19.627 21.955 1.00 78.31 132 GLN A CA 1
ATOM 1084 C C . GLN A 1 132 ? -15.058 20.331 21.332 1.00 78.31 132 GLN A C 1
ATOM 1086 O O . GLN A 1 132 ? -14.787 21.489 21.653 1.00 78.31 132 GLN A O 1
ATOM 1091 N N . ILE A 1 133 ? -14.383 19.653 20.409 1.00 82.69 133 ILE A N 1
ATOM 1092 C CA . ILE A 1 133 ? -13.313 20.207 19.570 1.00 82.69 133 ILE A CA 1
ATOM 1093 C C . ILE A 1 133 ? -13.574 19.898 18.100 1.00 82.69 133 ILE A C 1
ATOM 1095 O O . ILE A 1 133 ? -14.326 18.983 17.794 1.00 82.69 133 ILE A O 1
ATOM 1099 N N . ALA A 1 134 ? -12.929 20.614 17.185 1.00 81.44 134 ALA A N 1
ATOM 1100 C CA . ALA A 1 134 ? -13.002 20.315 15.761 1.00 81.44 134 ALA A CA 1
ATOM 1101 C C . ALA A 1 134 ? -11.652 20.532 15.078 1.00 81.44 134 ALA A C 1
ATOM 1103 O O . ALA A 1 134 ? -10.899 21.432 15.455 1.00 81.44 134 ALA A O 1
ATOM 1104 N N . LEU A 1 135 ? -11.376 19.747 14.034 1.00 83.06 135 LEU A N 1
ATOM 1105 C CA . LEU A 1 135 ? -10.232 19.976 13.155 1.00 83.06 135 LEU A CA 1
ATOM 1106 C C . LEU A 1 135 ? -10.550 21.122 12.188 1.00 83.06 135 LEU A C 1
ATOM 1108 O O . LEU A 1 135 ? -11.431 20.988 11.342 1.00 83.06 135 LEU A O 1
ATOM 1112 N N . GLN A 1 136 ? -9.843 22.248 12.304 1.00 87.50 136 GLN A N 1
ATOM 1113 C CA . GLN A 1 136 ? -10.023 23.393 11.397 1.00 87.50 136 GLN A CA 1
ATOM 1114 C C . GLN A 1 136 ? -9.139 23.297 10.153 1.00 87.50 136 GLN A C 1
ATOM 1116 O O . GLN A 1 136 ? -9.582 23.563 9.037 1.00 87.50 136 GLN A O 1
ATOM 1121 N N . SER A 1 137 ? -7.878 22.919 10.343 1.00 89.31 137 SER A N 1
ATOM 1122 C CA . SER A 1 137 ? -6.936 22.668 9.259 1.00 89.31 137 SER A CA 1
ATOM 1123 C C . SER A 1 137 ? -5.763 21.828 9.751 1.00 89.31 137 SER A C 1
ATOM 1125 O O . SER A 1 137 ? -5.515 21.742 10.955 1.00 89.31 137 SER A O 1
ATOM 1127 N N . PHE A 1 138 ? -5.033 21.228 8.818 1.00 88.50 138 PHE A N 1
ATOM 1128 C CA . PHE A 1 138 ? -3.706 20.687 9.077 1.00 88.50 138 PHE A CA 1
ATOM 1129 C C . PHE A 1 138 ? -2.783 20.929 7.885 1.00 88.50 138 PHE A C 1
ATOM 1131 O O . PHE A 1 138 ? -3.221 21.087 6.743 1.00 88.50 138 PHE A O 1
ATOM 1138 N N . SER A 1 139 ? -1.486 20.932 8.174 1.00 88.94 139 SER A N 1
ATOM 1139 C CA . SER A 1 139 ? -0.422 21.003 7.183 1.00 88.94 139 SER A CA 1
ATOM 1140 C C . SER A 1 139 ? 0.640 19.971 7.531 1.00 88.94 139 SER A C 1
ATOM 1142 O O . SER A 1 139 ? 1.114 19.935 8.664 1.00 88.94 139 SER A O 1
ATOM 1144 N N . MET A 1 140 ? 1.061 19.182 6.551 1.00 86.62 140 MET A N 1
ATOM 1145 C CA . MET A 1 140 ? 2.205 18.281 6.677 1.00 86.62 140 MET A CA 1
ATOM 1146 C C . MET A 1 140 ? 2.996 18.220 5.374 1.00 86.62 140 MET A C 1
ATOM 1148 O O . MET A 1 140 ? 2.482 18.555 4.311 1.00 86.62 140 MET A O 1
ATOM 1152 N N . TYR A 1 141 ? 4.246 17.778 5.451 1.00 82.88 141 TYR A N 1
ATOM 1153 C CA . TYR A 1 141 ? 5.075 17.527 4.274 1.00 82.88 141 TYR A CA 1
ATOM 1154 C C . TYR A 1 141 ? 5.180 16.029 4.020 1.00 82.88 141 TYR A C 1
ATOM 1156 O O . TYR A 1 141 ? 5.358 15.245 4.950 1.00 82.88 141 TYR A O 1
ATOM 1164 N N . VAL A 1 142 ? 5.107 15.633 2.750 1.00 79.62 142 VAL A N 1
ATOM 1165 C CA . VAL A 1 142 ? 5.361 14.245 2.354 1.00 79.62 142 VAL A CA 1
ATOM 1166 C C . VAL A 1 142 ? 6.864 13.987 2.405 1.00 79.62 142 VAL A C 1
ATOM 1168 O O . VAL A 1 142 ? 7.600 14.471 1.547 1.00 79.62 142 VAL A O 1
ATOM 1171 N N . SER A 1 143 ? 7.324 13.218 3.389 1.00 75.19 143 SER A N 1
ATOM 1172 C CA . SER A 1 143 ? 8.745 12.884 3.582 1.00 75.19 143 SER A CA 1
ATOM 1173 C C . SER A 1 143 ? 9.117 11.449 3.189 1.00 75.19 143 SER A C 1
ATOM 1175 O O . SER A 1 143 ? 10.262 11.049 3.380 1.00 75.19 143 SER A O 1
ATOM 1177 N N . TRP A 1 144 ? 8.178 10.666 2.645 1.00 78.56 144 TRP A N 1
ATOM 1178 C CA . TRP A 1 144 ? 8.402 9.265 2.273 1.00 78.56 144 TRP A CA 1
ATOM 1179 C C . TRP A 1 144 ? 8.335 9.022 0.763 1.00 78.56 144 TRP A C 1
ATOM 1181 O O . TRP A 1 144 ? 7.597 9.680 0.024 1.00 78.56 144 TRP A O 1
ATOM 1191 N N . GLU A 1 145 ? 9.070 8.006 0.322 1.00 83.94 145 GLU A N 1
ATOM 1192 C CA . GLU A 1 145 ? 9.259 7.613 -1.075 1.00 83.94 145 GLU A CA 1
ATOM 1193 C C . GLU A 1 145 ? 8.833 6.153 -1.267 1.00 83.94 145 GLU A C 1
ATOM 1195 O O . GLU A 1 145 ? 9.021 5.329 -0.372 1.00 83.94 145 GLU A O 1
ATOM 1200 N N . ASN A 1 146 ? 8.261 5.818 -2.429 1.00 83.94 146 ASN A N 1
ATOM 1201 C CA . ASN A 1 146 ? 7.986 4.420 -2.799 1.00 83.94 146 ASN A CA 1
ATOM 1202 C C . ASN A 1 146 ? 9.044 3.853 -3.767 1.00 83.94 146 ASN A C 1
ATOM 1204 O O . ASN A 1 146 ? 9.138 2.637 -3.939 1.00 83.94 146 ASN A O 1
ATOM 1208 N N . ILE A 1 147 ? 9.862 4.727 -4.358 1.00 88.38 147 ILE A N 1
ATOM 1209 C CA . ILE A 1 147 ? 11.034 4.406 -5.166 1.00 88.38 147 ILE A CA 1
ATOM 1210 C C . ILE A 1 147 ? 12.213 5.190 -4.605 1.00 88.38 147 ILE A C 1
ATOM 1212 O O . ILE A 1 147 ? 12.148 6.414 -4.517 1.00 88.38 147 ILE A O 1
ATOM 1216 N N . LYS A 1 148 ? 13.280 4.467 -4.262 1.00 89.94 148 LYS A N 1
ATOM 1217 C CA . LYS A 1 148 ? 14.529 5.024 -3.753 1.00 89.94 148 LYS A CA 1
ATOM 1218 C C . LYS A 1 148 ? 15.716 4.219 -4.264 1.00 89.94 148 LYS A C 1
ATOM 1220 O O . LYS A 1 148 ? 15.707 2.990 -4.165 1.00 89.94 148 LYS A O 1
ATOM 1225 N N . ASP A 1 149 ? 16.724 4.907 -4.794 1.00 91.69 149 ASP A N 1
ATOM 1226 C CA . ASP A 1 149 ? 17.954 4.332 -5.339 1.00 91.69 149 ASP A CA 1
ATOM 1227 C C . ASP A 1 149 ? 17.694 3.174 -6.324 1.00 91.69 149 ASP A C 1
ATOM 1229 O O . ASP A 1 149 ? 18.321 2.108 -6.225 1.00 91.69 149 ASP A O 1
ATOM 1233 N N . GLU A 1 150 ? 16.733 3.346 -7.235 1.00 94.75 150 GLU A N 1
ATOM 1234 C CA . GLU A 1 150 ? 16.209 2.271 -8.081 1.00 94.75 150 GLU A CA 1
ATOM 1235 C C . GLU A 1 150 ? 16.706 2.350 -9.527 1.00 94.75 150 GLU A C 1
ATOM 1237 O O . GLU A 1 150 ? 16.814 3.423 -10.124 1.00 94.75 150 GLU A O 1
ATOM 1242 N N . GLN A 1 151 ? 16.964 1.188 -10.126 1.00 96.25 151 GLN A N 1
ATOM 1243 C CA . GLN A 1 151 ? 17.425 1.077 -11.506 1.00 96.25 151 GLN A CA 1
ATOM 1244 C C . GLN A 1 151 ? 16.965 -0.246 -12.117 1.00 96.25 151 GLN A C 1
ATOM 1246 O O . GLN A 1 151 ? 16.980 -1.281 -11.454 1.00 96.25 151 GLN A O 1
ATOM 1251 N N . PHE A 1 152 ? 16.614 -0.226 -13.402 1.00 97.12 152 PHE A N 1
ATOM 1252 C CA . PHE A 1 152 ? 16.401 -1.440 -14.191 1.00 97.12 152 PHE A CA 1
ATOM 1253 C C . PHE A 1 152 ? 17.241 -1.423 -15.469 1.00 97.12 152 PHE A C 1
ATOM 1255 O O . PHE A 1 152 ? 17.648 -0.359 -15.946 1.00 97.12 152 PHE A O 1
ATOM 1262 N N . SER A 1 153 ? 17.487 -2.604 -16.035 1.00 98.06 153 SER A N 1
ATOM 1263 C CA . SER A 1 153 ? 18.130 -2.736 -17.343 1.00 98.06 153 SER A CA 1
ATOM 1264 C C . SER A 1 153 ? 17.075 -2.968 -18.423 1.00 98.06 153 SER A C 1
ATOM 1266 O O . SER A 1 153 ? 16.047 -3.597 -18.175 1.00 98.06 153 SER A O 1
ATOM 1268 N N . TYR A 1 154 ? 17.308 -2.475 -19.632 1.00 98.06 154 TYR A N 1
ATOM 1269 C CA . TYR A 1 154 ? 16.435 -2.711 -20.777 1.00 98.06 154 TYR A CA 1
ATOM 1270 C C . TYR A 1 154 ? 17.246 -2.960 -22.045 1.00 98.06 154 TYR A C 1
ATOM 1272 O O . TYR A 1 154 ? 18.356 -2.456 -22.192 1.00 98.06 154 TYR A O 1
ATOM 1280 N N . TYR A 1 155 ? 16.693 -3.757 -22.953 1.00 98.12 155 TYR A N 1
ATOM 1281 C CA . TYR A 1 155 ? 17.274 -4.023 -24.265 1.00 98.12 155 TYR A CA 1
ATOM 1282 C C . TYR A 1 155 ? 16.615 -3.114 -25.301 1.00 98.12 155 TYR A C 1
ATOM 1284 O O . TYR A 1 155 ? 15.392 -3.147 -25.439 1.00 98.12 155 TYR A O 1
ATOM 1292 N N . ASP A 1 156 ? 17.401 -2.314 -26.025 1.00 96.06 156 ASP A N 1
ATOM 1293 C CA . ASP A 1 156 ? 16.911 -1.284 -26.958 1.00 96.06 156 ASP A CA 1
ATOM 1294 C C . ASP A 1 156 ? 16.795 -1.740 -28.423 1.00 96.06 156 ASP A C 1
ATOM 1296 O O . ASP A 1 156 ? 16.729 -0.910 -29.338 1.00 96.06 156 ASP A O 1
ATOM 1300 N N . ARG A 1 157 ? 16.737 -3.065 -28.623 1.00 95.38 157 ARG A N 1
ATOM 1301 C CA . ARG A 1 157 ? 16.850 -3.803 -29.899 1.00 95.38 157 ARG A CA 1
ATOM 1302 C C . ARG A 1 157 ? 18.283 -4.014 -30.388 1.00 95.38 157 ARG A C 1
ATOM 1304 O O . ARG A 1 157 ? 18.478 -4.748 -31.350 1.00 95.38 157 ARG A O 1
ATOM 1311 N N . SER A 1 158 ? 19.277 -3.413 -29.733 1.00 96.56 158 SER A N 1
ATOM 1312 C CA . SER A 1 158 ? 20.688 -3.587 -30.091 1.00 96.56 158 SER A CA 1
ATOM 1313 C C . SER A 1 158 ? 21.542 -4.016 -28.902 1.00 96.56 158 SER A C 1
ATOM 1315 O O . SER A 1 158 ? 22.268 -5.008 -28.988 1.00 96.56 158 SER A O 1
ATOM 1317 N N . GLN A 1 159 ? 21.400 -3.339 -27.765 1.00 97.56 159 GLN A N 1
ATOM 1318 C CA . GLN A 1 159 ? 22.248 -3.508 -26.592 1.00 97.56 159 GLN A CA 1
ATOM 1319 C C . GLN A 1 159 ? 21.445 -3.394 -25.296 1.00 97.56 159 GLN A C 1
ATOM 1321 O O . GLN A 1 159 ? 20.319 -2.895 -25.270 1.00 97.56 159 GLN A O 1
ATOM 1326 N N . TRP A 1 160 ? 22.044 -3.868 -24.205 1.00 98.19 160 TRP A N 1
ATOM 1327 C CA . TRP A 1 160 ? 21.509 -3.680 -22.862 1.00 98.19 160 TRP A CA 1
ATOM 1328 C C . TRP A 1 160 ? 21.972 -2.342 -22.292 1.00 98.19 160 TRP A C 1
ATOM 1330 O O . TRP A 1 160 ? 23.168 -2.072 -22.211 1.00 98.19 160 TRP A O 1
ATOM 1340 N N . LEU A 1 161 ? 21.011 -1.530 -21.872 1.00 98.12 161 LEU A N 1
ATOM 1341 C CA . LEU A 1 161 ? 21.208 -0.232 -21.240 1.00 98.12 161 LEU A CA 1
ATOM 1342 C C . LEU A 1 161 ? 20.608 -0.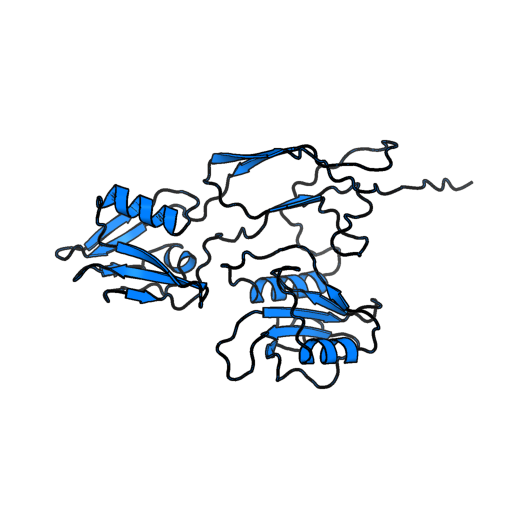249 -19.837 1.00 98.12 161 LEU A C 1
ATOM 1344 O O . LEU A 1 161 ? 19.741 -1.066 -19.532 1.00 98.12 161 LEU A O 1
ATOM 1348 N N . ASN A 1 162 ? 21.041 0.677 -18.985 1.00 97.06 162 ASN A N 1
ATOM 1349 C CA . ASN A 1 162 ? 20.473 0.859 -17.654 1.00 97.06 162 ASN A CA 1
ATOM 1350 C C . ASN A 1 162 ? 19.714 2.183 -17.570 1.00 97.06 162 ASN A C 1
ATOM 1352 O O . ASN A 1 162 ? 20.153 3.192 -18.122 1.00 97.06 162 ASN A O 1
ATOM 1356 N N . LEU A 1 163 ? 18.600 2.183 -16.844 1.00 97.06 163 LEU A N 1
ATOM 1357 C CA . LEU A 1 163 ? 17.780 3.360 -16.586 1.00 97.06 163 LEU A CA 1
ATOM 1358 C C . LEU A 1 163 ? 17.535 3.479 -15.083 1.00 97.06 163 LEU A C 1
ATOM 1360 O O . LEU A 1 163 ? 16.913 2.609 -14.472 1.00 97.06 163 LEU A O 1
ATOM 1364 N N . SER A 1 164 ? 18.055 4.553 -14.491 1.00 96.31 164 SER A N 1
ATOM 1365 C CA . SER A 1 164 ? 17.853 4.876 -13.076 1.00 96.31 164 SER A CA 1
ATOM 1366 C C . SER A 1 164 ? 16.574 5.681 -12.903 1.00 96.31 164 SER A C 1
ATOM 1368 O O . SER A 1 164 ? 16.394 6.689 -13.581 1.00 96.31 164 SER A O 1
ATOM 1370 N N . ILE A 1 165 ? 15.696 5.260 -11.997 1.00 93.94 165 ILE A N 1
ATOM 1371 C CA . ILE A 1 165 ? 14.481 6.002 -11.662 1.00 93.94 165 ILE A CA 1
ATOM 1372 C C . ILE A 1 165 ? 14.824 6.938 -10.496 1.00 93.94 165 ILE A C 1
ATOM 1374 O O . ILE A 1 165 ? 15.287 6.446 -9.468 1.00 93.94 165 ILE A O 1
ATOM 1378 N N . PRO A 1 166 ? 14.626 8.264 -10.630 1.00 91.75 166 PRO A N 1
ATOM 1379 C CA . PRO A 1 166 ? 14.904 9.200 -9.547 1.00 91.75 166 PRO A CA 1
ATOM 1380 C C . PRO A 1 166 ? 14.068 8.886 -8.309 1.00 91.75 166 PRO A C 1
ATOM 1382 O O . PRO A 1 166 ? 12.921 8.459 -8.450 1.00 91.75 166 PRO A O 1
ATOM 1385 N N . ASP A 1 167 ? 14.601 9.186 -7.131 1.00 90.19 167 ASP A N 1
ATOM 1386 C CA . ASP A 1 167 ? 13.888 9.030 -5.863 1.00 90.19 167 ASP A CA 1
ATOM 1387 C C . ASP A 1 167 ? 12.553 9.783 -5.878 1.00 90.19 167 ASP A C 1
ATOM 1389 O O . ASP A 1 167 ? 12.424 10.883 -6.433 1.00 90.19 167 ASP A O 1
ATOM 1393 N N . GLY A 1 168 ? 11.513 9.154 -5.331 1.00 83.69 168 GLY A N 1
ATOM 1394 C CA . GLY A 1 168 ? 10.185 9.739 -5.369 1.00 83.69 168 GLY A CA 1
ATOM 1395 C C . GLY A 1 168 ? 9.047 8.828 -4.914 1.00 83.69 168 GLY A C 1
ATOM 1396 O O . GLY A 1 168 ? 9.208 7.650 -4.604 1.00 83.69 168 GLY A O 1
ATOM 1397 N N . ASN A 1 169 ? 7.843 9.400 -4.917 1.00 80.50 169 ASN A N 1
ATOM 1398 C CA . ASN A 1 169 ? 6.584 8.686 -4.746 1.00 80.50 169 ASN A CA 1
ATOM 1399 C C . ASN A 1 169 ? 5.856 8.701 -6.092 1.00 80.50 169 ASN A C 1
ATOM 1401 O O . ASN A 1 169 ? 5.405 9.750 -6.570 1.00 80.50 169 ASN A O 1
ATOM 1405 N N . TYR A 1 170 ? 5.830 7.542 -6.741 1.00 79.50 170 TYR A N 1
ATOM 1406 C CA . TYR A 1 170 ? 5.343 7.368 -8.097 1.00 79.50 170 TYR A CA 1
ATOM 1407 C C . TYR A 1 170 ? 4.049 6.566 -8.134 1.00 79.50 170 TYR A C 1
ATOM 1409 O O . TYR A 1 170 ? 3.983 5.423 -7.694 1.00 79.50 170 TYR A O 1
ATOM 1417 N N . THR A 1 171 ? 3.045 7.131 -8.798 1.00 77.69 171 THR A N 1
ATOM 1418 C CA . THR A 1 171 ? 1.946 6.352 -9.377 1.00 77.69 171 THR A CA 1
ATOM 1419 C C . THR A 1 171 ? 2.380 5.755 -10.720 1.00 77.69 171 THR A C 1
ATOM 1421 O O . THR A 1 171 ? 3.361 6.211 -11.311 1.00 77.69 171 THR A O 1
ATOM 1424 N N . ILE A 1 172 ? 1.606 4.821 -11.287 1.00 81.88 172 ILE A N 1
ATOM 1425 C CA . ILE A 1 172 ? 1.837 4.327 -12.661 1.00 81.88 172 ILE A CA 1
ATOM 1426 C C . ILE A 1 172 ? 1.863 5.473 -13.680 1.00 81.88 172 ILE A C 1
ATOM 1428 O O . ILE A 1 172 ? 2.751 5.549 -14.526 1.00 81.88 172 ILE A O 1
ATOM 1432 N N . LYS A 1 173 ? 0.952 6.444 -13.545 1.00 78.88 173 LYS A N 1
ATOM 1433 C CA . LYS A 1 173 ? 0.966 7.666 -14.363 1.00 78.88 173 LYS A CA 1
ATOM 1434 C C . LYS A 1 173 ? 2.252 8.475 -14.155 1.00 78.88 173 LYS A C 1
ATOM 1436 O O . LYS A 1 173 ? 2.768 9.063 -15.101 1.00 78.88 173 LYS A O 1
ATOM 1441 N N . GLY A 1 174 ? 2.764 8.524 -12.925 1.00 80.12 174 GLY A N 1
ATOM 1442 C CA . GLY A 1 174 ? 4.055 9.127 -12.593 1.00 80.12 174 GLY A CA 1
ATOM 1443 C C . GLY A 1 174 ? 5.222 8.453 -13.314 1.00 80.12 174 GLY A C 1
ATOM 1444 O O . GLY A 1 174 ? 5.985 9.152 -13.979 1.00 80.12 174 GLY A O 1
ATOM 1445 N N . LEU A 1 175 ? 5.309 7.122 -13.240 1.00 84.31 175 LEU A N 1
ATOM 1446 C CA . LEU A 1 175 ? 6.321 6.329 -13.945 1.00 84.31 175 LEU A CA 1
ATOM 1447 C C . LEU A 1 175 ? 6.245 6.538 -15.458 1.00 84.31 175 LEU A C 1
ATOM 1449 O O . LEU A 1 175 ? 7.259 6.831 -16.082 1.00 84.31 175 LEU A O 1
ATOM 1453 N N . ASN A 1 176 ? 5.049 6.497 -16.047 1.00 88.12 176 ASN A N 1
ATOM 1454 C CA . ASN A 1 176 ? 4.882 6.708 -17.487 1.00 88.12 176 ASN A CA 1
ATOM 1455 C C . ASN A 1 176 ? 5.277 8.123 -17.927 1.00 88.12 176 ASN A C 1
ATOM 1457 O O . ASN A 1 176 ? 5.897 8.281 -18.974 1.00 88.12 176 ASN A O 1
ATOM 1461 N N . ARG A 1 177 ? 4.996 9.163 -17.126 1.00 84.31 177 ARG A N 1
ATOM 1462 C CA . ARG A 1 177 ? 5.518 10.515 -17.404 1.00 84.31 177 ARG A CA 1
ATOM 1463 C C . ARG A 1 177 ? 7.044 10.546 -17.400 1.00 84.31 177 ARG A C 1
ATOM 1465 O O . ARG A 1 177 ? 7.630 11.263 -18.206 1.00 84.31 177 ARG A O 1
ATOM 1472 N N . TYR A 1 178 ? 7.679 9.792 -16.504 1.00 88.25 178 TYR A N 1
ATOM 1473 C CA . TYR A 1 178 ? 9.132 9.677 -16.484 1.00 88.25 178 TYR A CA 1
ATOM 1474 C C . TYR A 1 178 ? 9.661 8.928 -17.718 1.00 88.25 178 TYR A C 1
ATOM 1476 O O . TYR A 1 178 ? 10.598 9.413 -18.347 1.00 88.25 178 TYR A O 1
ATOM 1484 N N . MET A 1 179 ? 9.005 7.840 -18.141 1.00 92.31 179 MET A N 1
ATOM 1485 C CA . MET A 1 179 ? 9.335 7.140 -19.392 1.00 92.31 179 MET A CA 1
ATOM 1486 C C . MET A 1 179 ? 9.234 8.072 -20.607 1.00 92.31 179 MET A C 1
ATOM 1488 O O . MET A 1 179 ? 10.155 8.111 -21.414 1.00 92.31 179 MET A O 1
ATOM 1492 N N . VAL A 1 180 ? 8.172 8.881 -20.706 1.00 90.00 180 VAL A N 1
ATOM 1493 C CA . VAL A 1 180 ? 8.019 9.886 -21.776 1.00 90.00 180 VAL A CA 1
ATOM 1494 C C . VAL A 1 180 ? 9.128 10.938 -21.724 1.00 90.00 180 VAL A C 1
ATOM 1496 O O . VAL A 1 180 ? 9.679 11.317 -22.752 1.00 90.00 180 VAL A O 1
ATOM 1499 N N . LYS A 1 181 ? 9.504 11.407 -20.529 1.00 90.88 181 LYS A N 1
ATOM 1500 C CA . LYS A 1 181 ? 10.606 12.367 -20.378 1.00 90.88 181 LYS A CA 1
ATOM 1501 C C . LYS A 1 181 ? 11.949 11.781 -20.830 1.00 90.88 181 LYS A C 1
ATOM 1503 O O . LYS A 1 181 ? 12.761 12.516 -21.379 1.00 90.88 181 LYS A O 1
ATOM 1508 N N . PHE A 1 182 ? 12.189 10.495 -20.572 1.00 94.62 182 PHE A N 1
ATOM 1509 C CA . PHE A 1 182 ? 13.450 9.826 -20.895 1.00 94.62 182 PHE A CA 1
ATOM 1510 C C . PHE A 1 182 ? 13.534 9.389 -22.367 1.00 94.62 182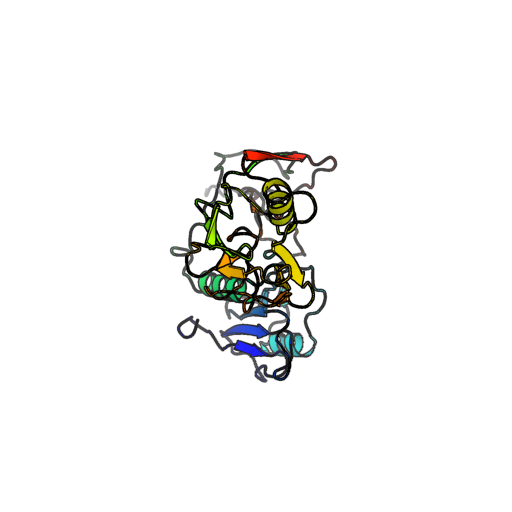 PHE A C 1
ATOM 1512 O O . PHE A 1 182 ? 14.550 9.618 -23.013 1.00 94.62 182 PHE A O 1
ATOM 1519 N N . PHE A 1 183 ? 12.470 8.786 -22.907 1.00 94.19 183 PHE A N 1
ATOM 1520 C CA . PHE A 1 183 ? 12.446 8.206 -24.257 1.00 94.19 183 PHE A CA 1
ATOM 1521 C C . PHE A 1 183 ? 11.783 9.094 -25.325 1.00 94.19 183 PHE A C 1
ATOM 1523 O O . PHE A 1 183 ? 11.874 8.787 -26.512 1.00 94.19 183 PHE A O 1
ATOM 1530 N N . GLY A 1 184 ? 11.105 10.175 -24.933 1.00 91.94 184 GLY A N 1
ATOM 1531 C CA . GLY A 1 184 ? 10.299 11.016 -25.820 1.00 91.94 184 GLY A CA 1
ATOM 1532 C C . GLY A 1 184 ? 8.820 10.611 -25.866 1.00 91.94 184 GLY A C 1
ATOM 1533 O O . GLY A 1 184 ? 8.352 9.782 -25.089 1.00 91.94 184 GLY A O 1
ATOM 1534 N N . ASN A 1 185 ? 8.065 11.213 -26.790 1.00 88.06 185 ASN A N 1
ATOM 1535 C CA . ASN A 1 185 ? 6.594 11.135 -26.841 1.00 88.06 185 ASN A CA 1
ATOM 1536 C C . ASN A 1 185 ? 6.012 9.725 -27.047 1.00 88.06 185 ASN A C 1
ATOM 1538 O O . ASN A 1 185 ? 4.825 9.528 -26.802 1.00 88.06 185 ASN A O 1
ATOM 1542 N N . ASP A 1 186 ? 6.819 8.761 -27.487 1.00 91.75 186 ASP A N 1
ATOM 1543 C CA . ASP A 1 186 ? 6.386 7.393 -27.776 1.00 91.75 186 ASP A CA 1
ATOM 1544 C C . ASP A 1 186 ? 7.350 6.369 -27.135 1.00 91.75 186 ASP A C 1
ATOM 1546 O O . ASP A 1 186 ? 8.164 5.735 -27.825 1.00 91.75 186 ASP A O 1
ATOM 1550 N N . PRO A 1 187 ? 7.327 6.261 -25.790 1.00 95.19 187 PRO A N 1
ATOM 1551 C CA . PRO A 1 187 ? 8.281 5.461 -25.036 1.00 95.19 187 PRO A CA 1
ATOM 1552 C C . PRO A 1 187 ? 8.111 3.959 -25.327 1.00 95.19 187 PRO A C 1
ATOM 1554 O O . PRO A 1 187 ? 6.988 3.459 -25.386 1.00 95.19 187 PRO A O 1
ATOM 1557 N N . PRO A 1 188 ? 9.212 3.203 -25.467 1.00 96.44 188 PRO A N 1
ATOM 1558 C CA . PRO A 1 188 ? 9.166 1.776 -25.765 1.00 96.44 188 PRO A CA 1
ATOM 1559 C C . PRO A 1 188 ? 8.780 0.898 -24.571 1.00 96.44 188 PRO A C 1
ATOM 1561 O O . PRO A 1 188 ? 8.529 -0.289 -24.758 1.00 96.44 188 PRO A O 1
ATOM 1564 N N . ILE A 1 189 ? 8.762 1.464 -23.362 1.00 97.12 189 ILE A N 1
ATOM 1565 C CA . ILE A 1 189 ? 8.426 0.785 -22.113 1.00 97.12 189 ILE A CA 1
ATOM 1566 C C . ILE A 1 189 ? 7.387 1.637 -21.395 1.00 97.12 189 ILE A C 1
ATOM 1568 O O . ILE A 1 189 ? 7.627 2.810 -21.099 1.00 97.12 189 ILE A O 1
ATOM 1572 N N . LEU A 1 190 ? 6.234 1.043 -21.110 1.00 95.69 190 LEU A N 1
ATOM 1573 C CA . LEU A 1 190 ? 5.148 1.667 -20.365 1.00 95.69 190 LEU A CA 1
ATOM 1574 C C . LEU A 1 190 ? 4.588 0.700 -19.332 1.00 95.69 190 LEU A C 1
ATOM 1576 O O . LEU A 1 190 ? 4.667 -0.518 -19.480 1.00 95.69 190 LEU A O 1
ATOM 1580 N N . PHE A 1 191 ? 3.965 1.262 -18.304 1.00 89.94 191 PHE A N 1
ATOM 1581 C CA . PHE A 1 191 ? 3.286 0.506 -17.265 1.00 89.94 191 PHE A CA 1
ATOM 1582 C C . PHE A 1 191 ? 1.773 0.742 -17.348 1.00 89.94 191 PHE A C 1
ATOM 1584 O O . PHE A 1 191 ? 1.310 1.879 -17.453 1.00 89.94 191 PHE A O 1
ATOM 1591 N N . GLY A 1 192 ? 0.989 -0.330 -17.336 1.00 82.12 192 GLY A N 1
ATOM 1592 C CA . GLY A 1 192 ? -0.473 -0.304 -17.321 1.00 82.12 192 GLY A CA 1
ATOM 1593 C C . GLY A 1 192 ? -1.037 -0.650 -15.947 1.00 82.12 192 GLY A C 1
ATOM 1594 O O . GLY A 1 192 ? -0.360 -1.285 -15.141 1.00 82.12 192 GLY A O 1
ATOM 1595 N N . ILE A 1 193 ? -2.287 -0.262 -15.698 1.00 76.31 193 ILE A N 1
ATOM 1596 C CA . ILE A 1 193 ? -3.092 -0.761 -14.576 1.00 76.31 193 ILE A CA 1
ATOM 1597 C C . ILE A 1 193 ? -4.137 -1.713 -15.159 1.00 76.31 193 ILE A C 1
ATOM 1599 O O . ILE A 1 193 ? -4.776 -1.380 -16.153 1.00 76.31 193 ILE A O 1
ATOM 1603 N N . ILE A 1 194 ? -4.284 -2.882 -14.542 1.00 71.56 194 ILE A N 1
ATOM 1604 C CA . ILE A 1 194 ? -5.338 -3.859 -14.815 1.00 71.56 194 ILE A CA 1
ATOM 1605 C C . ILE A 1 194 ? -6.261 -3.849 -13.597 1.00 71.56 194 ILE A C 1
ATOM 1607 O O . ILE A 1 194 ? -6.012 -4.559 -12.616 1.00 71.56 194 ILE A O 1
ATOM 1611 N N . GLU A 1 195 ? -7.265 -2.973 -13.629 1.00 59.88 195 GLU A N 1
ATOM 1612 C CA . GLU A 1 195 ? -8.117 -2.649 -12.477 1.00 59.88 195 GLU A CA 1
ATOM 1613 C C . GLU A 1 195 ? -8.874 -3.873 -11.962 1.00 59.88 195 GLU A C 1
ATOM 1615 O O . GLU A 1 195 ? -8.912 -4.111 -10.756 1.00 59.88 195 GLU A O 1
ATOM 1620 N N . GLU A 1 196 ? -9.369 -4.722 -12.865 1.00 55.66 196 GLU A N 1
ATOM 1621 C CA . GLU A 1 196 ? -10.168 -5.908 -12.540 1.00 55.66 196 GLU A CA 1
ATOM 1622 C C . GLU A 1 196 ? -9.386 -6.940 -11.721 1.00 55.66 196 GLU A C 1
ATOM 1624 O O . GLU A 1 196 ? -9.972 -7.795 -11.061 1.00 55.66 196 GLU A O 1
ATOM 1629 N N . ARG A 1 197 ? -8.051 -6.890 -11.789 1.00 54.47 197 ARG A N 1
ATOM 1630 C CA . ARG A 1 197 ? -7.152 -7.814 -11.085 1.00 54.47 197 ARG A CA 1
ATOM 1631 C C . ARG A 1 197 ? -6.222 -7.103 -10.110 1.00 54.47 197 ARG A C 1
ATOM 1633 O O . ARG A 1 197 ? -5.334 -7.759 -9.567 1.00 54.47 197 ARG A O 1
ATOM 1640 N N . GLN A 1 198 ? -6.380 -5.785 -9.952 1.00 60.44 198 GLN A N 1
ATOM 1641 C CA . GLN A 1 198 ? -5.493 -4.895 -9.196 1.00 60.44 198 GLN A CA 1
ATOM 1642 C C . GLN A 1 198 ? -4.007 -5.052 -9.574 1.00 60.44 198 GLN A C 1
ATOM 1644 O O . GLN A 1 198 ? -3.109 -4.758 -8.799 1.00 60.44 198 GLN A O 1
ATOM 1649 N N . ARG A 1 199 ? -3.697 -5.531 -10.779 1.00 78.12 199 ARG A N 1
ATOM 1650 C CA . ARG A 1 199 ? -2.317 -5.793 -11.216 1.00 78.12 199 ARG A CA 1
ATOM 1651 C C . ARG A 1 199 ? -1.794 -4.637 -12.044 1.00 78.12 199 ARG A C 1
ATOM 1653 O O . ARG A 1 199 ? -2.558 -3.812 -12.537 1.00 78.12 199 ARG A O 1
ATOM 1660 N N . THR A 1 200 ? -0.483 -4.614 -12.248 1.00 84.81 200 THR A N 1
ATOM 1661 C CA . THR A 1 200 ? 0.103 -3.770 -13.287 1.00 84.81 200 THR A CA 1
ATOM 1662 C C . THR A 1 200 ? 0.520 -4.616 -14.477 1.00 84.81 200 THR A C 1
ATOM 1664 O O . THR A 1 200 ? 0.698 -5.832 -14.366 1.00 84.81 200 THR A O 1
ATOM 1667 N N . ALA A 1 201 ? 0.625 -3.972 -15.629 1.00 89.12 201 ALA A N 1
ATOM 1668 C CA . ALA A 1 201 ? 1.150 -4.575 -16.839 1.00 89.12 201 ALA A CA 1
ATOM 1669 C C . ALA A 1 201 ? 2.425 -3.852 -17.260 1.00 89.12 201 ALA A C 1
ATOM 1671 O O . ALA A 1 201 ? 2.530 -2.639 -17.103 1.00 89.12 201 ALA A O 1
ATOM 1672 N N . ILE A 1 202 ? 3.373 -4.587 -17.819 1.00 97.19 202 ILE A N 1
ATOM 1673 C CA . ILE A 1 202 ? 4.481 -4.035 -18.589 1.00 97.19 202 ILE A CA 1
ATOM 1674 C C . ILE A 1 202 ? 4.044 -4.085 -20.047 1.00 97.19 202 ILE A C 1
ATOM 1676 O O . ILE A 1 202 ? 3.566 -5.119 -20.507 1.00 97.19 202 ILE A O 1
ATOM 1680 N N . LYS A 1 203 ? 4.185 -2.964 -20.751 1.00 95.88 203 LYS A N 1
ATOM 1681 C CA . LYS A 1 203 ? 3.935 -2.837 -22.186 1.00 95.88 203 LYS A CA 1
ATOM 1682 C C . LYS A 1 203 ? 5.245 -2.501 -22.874 1.00 95.88 203 LYS A C 1
ATOM 1684 O O . LYS A 1 203 ? 5.878 -1.503 -22.524 1.00 95.88 203 LYS A O 1
ATOM 1689 N N . LEU A 1 204 ? 5.640 -3.339 -23.824 1.00 97.75 204 LEU A N 1
ATOM 1690 C CA . LEU A 1 204 ? 6.892 -3.234 -24.561 1.00 97.75 204 LEU A CA 1
ATOM 1691 C C . LEU A 1 204 ? 6.606 -3.029 -26.044 1.00 97.75 204 LEU A C 1
ATOM 1693 O O . LEU A 1 204 ? 5.724 -3.664 -26.622 1.00 97.75 204 LEU A O 1
ATOM 1697 N N . LYS A 1 205 ? 7.388 -2.158 -26.679 1.00 96.56 205 LYS A N 1
ATOM 1698 C CA . LYS A 1 205 ? 7.482 -2.141 -28.140 1.00 96.56 205 LYS A CA 1
ATOM 1699 C C . LYS A 1 205 ? 8.196 -3.385 -28.651 1.00 96.56 205 LYS A C 1
ATOM 1701 O O . LYS A 1 205 ? 8.957 -4.022 -27.926 1.00 96.56 205 LYS A O 1
ATOM 1706 N N . ASP A 1 206 ? 7.978 -3.683 -29.928 1.00 95.12 206 ASP A N 1
ATOM 1707 C CA . ASP A 1 206 ? 8.592 -4.837 -30.572 1.00 95.12 206 ASP A CA 1
ATOM 1708 C C . ASP A 1 206 ? 10.115 -4.862 -30.367 1.00 95.12 206 ASP A C 1
ATOM 1710 O O . ASP A 1 206 ? 10.792 -3.830 -30.446 1.00 95.12 206 ASP A O 1
ATOM 1714 N N . GLN A 1 207 ? 10.625 -6.056 -30.060 1.00 93.94 207 GLN A N 1
ATOM 1715 C CA . GLN A 1 207 ? 12.031 -6.351 -29.773 1.00 93.94 207 GLN A CA 1
ATOM 1716 C C . GLN A 1 207 ? 12.658 -5.621 -28.565 1.00 93.94 207 GLN A C 1
ATOM 1718 O O . GLN A 1 207 ? 13.840 -5.842 -28.282 1.00 93.94 207 GLN A O 1
ATOM 1723 N N . TYR A 1 208 ? 11.905 -4.812 -27.811 1.00 97.81 208 TYR A N 1
ATOM 1724 C CA . TYR A 1 208 ? 12.361 -4.305 -26.516 1.00 97.81 208 TYR A CA 1
ATOM 1725 C C . TYR A 1 208 ? 12.217 -5.367 -25.430 1.00 97.81 208 TYR A C 1
ATOM 1727 O O . TYR A 1 208 ? 11.333 -6.220 -25.465 1.00 97.81 208 TYR A O 1
ATOM 1735 N N . LYS A 1 209 ? 13.097 -5.300 -24.431 1.00 98.44 209 LYS A N 1
ATOM 1736 C CA . LYS A 1 209 ? 13.022 -6.142 -23.230 1.00 98.44 209 LYS A CA 1
ATOM 1737 C C . LYS A 1 209 ? 13.275 -5.299 -21.998 1.00 98.44 209 LYS A C 1
ATOM 1739 O O . LYS A 1 209 ? 14.048 -4.347 -22.063 1.00 98.44 209 LYS A O 1
ATOM 1744 N N . ILE A 1 210 ? 12.687 -5.684 -20.874 1.00 98.25 210 ILE A N 1
ATOM 1745 C CA . ILE A 1 210 ? 12.998 -5.117 -19.561 1.00 98.25 210 ILE A CA 1
ATOM 1746 C C . ILE A 1 210 ? 13.492 -6.227 -18.640 1.00 98.25 210 ILE A C 1
ATOM 1748 O O . ILE A 1 210 ? 12.896 -7.299 -18.562 1.00 98.25 210 ILE A O 1
ATOM 1752 N N . ASP A 1 211 ? 14.600 -5.978 -17.956 1.00 98.38 211 ASP A N 1
ATOM 1753 C CA . ASP A 1 211 ? 15.184 -6.877 -16.974 1.00 98.38 211 ASP A CA 1
ATOM 1754 C C . ASP A 1 211 ? 14.946 -6.328 -15.567 1.00 98.38 211 ASP A C 1
ATOM 1756 O O . ASP A 1 211 ? 15.489 -5.293 -15.170 1.00 98.38 211 ASP A O 1
ATOM 1760 N N . LEU A 1 212 ? 14.118 -7.050 -14.811 1.00 97.81 212 LEU A N 1
ATOM 1761 C CA . LEU A 1 212 ? 13.800 -6.727 -13.428 1.00 97.81 212 LEU A CA 1
ATOM 1762 C C . LEU A 1 212 ? 14.639 -7.516 -12.411 1.00 97.81 212 LEU A C 1
ATOM 1764 O O . LEU A 1 212 ? 14.472 -7.301 -11.210 1.00 97.81 212 LEU A O 1
ATOM 1768 N N . THR A 1 213 ? 15.540 -8.405 -12.850 1.00 97.06 213 THR A N 1
ATOM 1769 C CA . THR A 1 213 ? 16.320 -9.305 -11.972 1.00 97.06 213 THR A CA 1
ATOM 1770 C C . THR A 1 213 ? 17.181 -8.562 -10.954 1.00 97.06 213 THR A C 1
ATOM 1772 O O . THR A 1 213 ? 17.362 -9.041 -9.838 1.00 97.06 213 THR A O 1
ATOM 1775 N N . LYS A 1 214 ? 17.696 -7.386 -11.331 1.00 94.00 214 LYS A N 1
ATOM 1776 C CA . LYS A 1 214 ? 18.605 -6.567 -10.513 1.00 94.00 214 LYS A CA 1
ATOM 1777 C C . LYS A 1 214 ? 17.928 -5.371 -9.843 1.00 94.00 214 LYS A C 1
ATOM 1779 O O . LYS A 1 214 ? 18.606 -4.590 -9.182 1.00 94.00 214 LYS A O 1
ATOM 1784 N N . THR A 1 215 ? 16.614 -5.223 -10.008 1.00 95.69 215 THR A N 1
ATOM 1785 C CA . THR A 1 215 ? 15.866 -4.149 -9.341 1.00 95.69 215 THR A CA 1
ATOM 1786 C C . THR A 1 215 ? 15.790 -4.410 -7.841 1.00 95.69 215 THR A C 1
ATOM 1788 O O . THR A 1 215 ? 15.605 -5.553 -7.412 1.00 95.69 215 THR A O 1
ATOM 1791 N N . LYS A 1 216 ? 15.894 -3.358 -7.028 1.00 92.38 216 LYS A N 1
ATOM 1792 C CA . LYS A 1 216 ? 15.840 -3.482 -5.565 1.00 92.38 216 LYS A CA 1
ATOM 1793 C C . LYS A 1 216 ? 14.411 -3.738 -5.090 1.00 92.38 216 LYS A C 1
ATOM 1795 O O . LYS A 1 216 ? 14.145 -4.718 -4.390 1.00 92.38 216 LYS A O 1
ATOM 1800 N N . ASN A 1 217 ? 13.493 -2.862 -5.486 1.00 90.25 217 ASN A N 1
ATOM 1801 C CA . ASN A 1 217 ? 12.101 -2.861 -5.051 1.00 90.25 217 ASN A CA 1
ATOM 1802 C C . ASN A 1 217 ? 11.095 -2.707 -6.202 1.00 90.25 217 ASN A C 1
ATOM 1804 O O . ASN A 1 217 ? 9.938 -3.079 -6.032 1.00 90.25 217 ASN A O 1
ATOM 1808 N N . LEU A 1 218 ? 11.506 -2.232 -7.382 1.00 93.56 218 LEU A N 1
ATOM 1809 C CA . LEU A 1 218 ? 10.604 -1.952 -8.505 1.00 93.56 218 LEU A CA 1
ATOM 1810 C C . LEU A 1 218 ? 9.747 -3.157 -8.903 1.00 93.56 218 LEU A C 1
ATOM 1812 O O . LEU A 1 218 ? 8.538 -3.018 -9.078 1.00 93.56 218 LEU A O 1
ATOM 1816 N N . HIS A 1 219 ? 10.341 -4.351 -9.005 1.00 94.12 219 HIS A N 1
ATOM 1817 C CA . HIS A 1 219 ? 9.581 -5.561 -9.325 1.00 94.12 219 HIS A CA 1
ATOM 1818 C C . HIS A 1 219 ? 8.511 -5.866 -8.269 1.00 94.12 219 HIS A C 1
ATOM 1820 O O . HIS A 1 219 ? 7.409 -6.264 -8.628 1.00 94.12 219 HIS A O 1
ATOM 1826 N N . LYS A 1 220 ? 8.783 -5.621 -6.981 1.00 91.00 220 LYS A N 1
ATOM 1827 C CA . LYS A 1 220 ? 7.805 -5.807 -5.897 1.00 91.00 220 LYS A CA 1
ATOM 1828 C C . LYS A 1 220 ? 6.712 -4.749 -5.958 1.00 91.00 220 LYS A C 1
ATOM 1830 O O . LYS A 1 220 ? 5.538 -5.099 -5.925 1.00 91.00 220 LYS A O 1
ATOM 1835 N N . LEU A 1 221 ? 7.103 -3.484 -6.129 1.00 88.69 221 LEU A N 1
ATOM 1836 C CA . LEU A 1 221 ? 6.197 -2.344 -6.265 1.00 88.69 221 LEU A CA 1
ATOM 1837 C C . LEU A 1 221 ? 5.186 -2.571 -7.397 1.00 88.69 221 LEU A C 1
ATOM 1839 O O . LEU A 1 221 ? 4.004 -2.286 -7.239 1.00 88.69 221 LEU A O 1
ATOM 1843 N N . LEU A 1 222 ? 5.639 -3.126 -8.523 1.00 89.00 222 LEU A N 1
ATOM 1844 C CA . LEU A 1 222 ? 4.807 -3.399 -9.695 1.00 89.00 222 LEU A CA 1
ATOM 1845 C C . LEU A 1 222 ? 4.130 -4.786 -9.667 1.00 89.00 222 LEU A C 1
ATOM 1847 O O . LEU A 1 222 ? 3.221 -5.041 -10.455 1.00 89.00 222 LEU A O 1
ATOM 1851 N N . GLY A 1 223 ? 4.523 -5.690 -8.768 1.00 89.69 223 GLY A N 1
ATOM 1852 C CA . GLY A 1 223 ? 3.940 -7.032 -8.666 1.00 89.69 223 GLY A CA 1
ATOM 1853 C C . GLY A 1 223 ? 4.489 -8.054 -9.676 1.00 89.69 223 GLY A C 1
ATOM 1854 O O . GLY A 1 223 ? 3.798 -8.991 -10.077 1.00 89.69 223 GLY A O 1
ATOM 1855 N N . PHE A 1 224 ? 5.741 -7.913 -10.097 1.00 95.50 224 PHE A N 1
ATOM 1856 C CA . PHE A 1 224 ? 6.425 -8.816 -11.021 1.00 95.50 224 PHE A CA 1
ATOM 1857 C C . PHE A 1 224 ? 7.439 -9.720 -10.318 1.00 95.50 224 PHE A C 1
ATOM 1859 O O . PHE A 1 224 ? 8.019 -9.387 -9.287 1.00 95.50 224 PHE A O 1
ATOM 1866 N N . GLU A 1 225 ? 7.686 -10.885 -10.912 1.00 95.69 225 GLU A N 1
ATOM 1867 C CA . GLU A 1 225 ? 8.858 -11.689 -10.564 1.00 95.69 225 GLU A CA 1
ATOM 1868 C C . GLU A 1 225 ? 10.133 -11.003 -11.086 1.00 95.69 225 GLU A C 1
ATOM 1870 O O . GLU A 1 225 ? 10.084 -10.405 -12.169 1.00 95.69 225 GLU A O 1
ATOM 1875 N N . PRO A 1 226 ? 11.269 -11.111 -10.376 1.00 96.81 226 PRO A N 1
ATOM 1876 C CA . PRO A 1 226 ? 12.544 -10.542 -10.806 1.00 96.81 226 PRO A CA 1
ATOM 1877 C C . PRO A 1 226 ? 13.134 -11.375 -11.956 1.00 96.81 226 PRO A C 1
ATOM 1879 O O . PRO A 1 226 ? 13.957 -12.262 -11.745 1.00 96.81 226 PRO A O 1
ATOM 1882 N N . LYS A 1 227 ? 12.670 -11.121 -13.182 1.00 97.56 227 LYS A N 1
ATOM 1883 C CA . LYS A 1 227 ? 13.113 -11.788 -14.415 1.00 97.56 227 LYS A CA 1
ATOM 1884 C C . LYS A 1 227 ? 13.099 -10.826 -15.604 1.00 97.56 227 LYS A C 1
ATOM 1886 O O . LYS A 1 227 ? 12.685 -9.674 -15.473 1.00 97.56 227 LYS A O 1
ATOM 1891 N N . VAL A 1 228 ? 13.533 -11.320 -16.759 1.00 98.31 228 VAL A N 1
ATOM 1892 C CA . VAL A 1 228 ? 13.452 -10.600 -18.034 1.00 98.31 228 VAL A CA 1
ATOM 1893 C C . VAL A 1 228 ? 12.070 -10.787 -18.663 1.00 98.31 228 VAL A C 1
ATOM 1895 O O . VAL A 1 228 ? 11.573 -11.910 -18.751 1.00 98.31 228 VAL A O 1
ATOM 1898 N N . TYR A 1 229 ? 11.478 -9.691 -19.128 1.00 98.19 229 TYR A N 1
ATOM 1899 C CA . TYR A 1 229 ? 10.208 -9.642 -19.855 1.00 98.19 229 TYR A CA 1
ATOM 1900 C C . TYR A 1 229 ? 10.457 -9.139 -21.285 1.00 98.19 229 TYR A C 1
ATOM 1902 O O . TYR A 1 229 ? 11.248 -8.214 -21.479 1.00 98.19 229 TYR A O 1
ATOM 1910 N N . ALA A 1 230 ? 9.826 -9.778 -22.277 1.00 97.38 230 ALA A N 1
ATOM 1911 C CA . ALA A 1 230 ? 10.083 -9.562 -23.712 1.00 97.38 230 ALA A CA 1
ATOM 1912 C C . ALA A 1 230 ? 8.830 -9.559 -24.618 1.00 97.38 230 ALA A C 1
ATOM 1914 O O . ALA A 1 230 ? 8.866 -8.986 -25.697 1.00 97.38 230 ALA A O 1
ATOM 1915 N N . GLU A 1 231 ? 7.730 -10.187 -24.197 1.00 96.81 231 GLU A N 1
ATOM 1916 C CA . GLU A 1 231 ? 6.409 -10.068 -24.844 1.00 96.81 231 GLU A CA 1
ATOM 1917 C C . GLU A 1 231 ? 5.879 -8.618 -24.881 1.00 96.81 231 GLU A C 1
ATOM 1919 O O . GLU A 1 231 ? 6.188 -7.845 -23.971 1.00 96.81 231 GLU A O 1
ATOM 1924 N N . PRO A 1 232 ? 5.018 -8.267 -25.857 1.00 93.38 232 PRO A N 1
ATOM 1925 C CA . PRO A 1 232 ? 4.460 -6.917 -26.001 1.00 93.38 232 PRO A CA 1
ATOM 1926 C C . PRO A 1 232 ? 3.648 -6.426 -24.798 1.00 93.38 232 PRO A C 1
ATOM 1928 O O . PRO A 1 232 ? 3.617 -5.231 -24.509 1.00 93.38 232 PRO A O 1
ATOM 1931 N N . GLU A 1 233 ? 2.979 -7.336 -24.092 1.00 95.00 233 GLU A N 1
ATOM 1932 C CA . GLU A 1 233 ? 2.262 -7.035 -22.857 1.00 95.00 233 GLU A CA 1
ATOM 1933 C C . GLU A 1 233 ? 2.359 -8.216 -21.888 1.00 95.00 233 GLU A C 1
ATOM 1935 O O . GLU A 1 233 ? 2.044 -9.353 -22.240 1.00 95.00 233 GLU A O 1
ATOM 1940 N N . GLN A 1 234 ? 2.771 -7.954 -20.647 1.00 95.19 234 GLN A N 1
ATOM 1941 C CA . GLN A 1 234 ? 2.745 -8.940 -19.568 1.00 95.19 234 GLN A CA 1
ATOM 1942 C C . GLN A 1 234 ? 2.130 -8.360 -18.314 1.00 95.19 234 GLN A C 1
ATOM 1944 O O . GLN A 1 234 ? 2.511 -7.289 -17.850 1.00 95.19 234 GLN A O 1
ATOM 1949 N N . ILE A 1 235 ? 1.236 -9.131 -17.709 1.00 91.00 235 ILE A N 1
ATOM 1950 C CA . ILE A 1 235 ? 0.603 -8.783 -16.444 1.00 91.00 235 ILE A CA 1
ATOM 1951 C C . ILE A 1 235 ? 1.457 -9.323 -15.293 1.00 91.00 235 ILE A C 1
ATOM 1953 O O . ILE A 1 235 ? 1.906 -10.472 -15.324 1.00 91.00 235 ILE A O 1
ATOM 1957 N N . GLY A 1 236 ? 1.639 -8.506 -14.257 1.00 87.56 236 GLY A N 1
ATOM 1958 C CA . GLY A 1 236 ? 2.300 -8.891 -13.016 1.00 87.56 236 GLY A CA 1
ATOM 1959 C C . GLY A 1 236 ? 1.691 -10.153 -12.405 1.00 87.56 236 GLY A C 1
ATOM 1960 O O . GLY A 1 236 ? 0.478 -10.392 -12.459 1.00 87.56 236 GLY A O 1
ATOM 1961 N N . LYS A 1 237 ? 2.542 -11.002 -11.826 1.00 86.00 237 LYS A N 1
ATOM 1962 C CA . LYS A 1 237 ? 2.112 -12.235 -11.150 1.00 86.00 237 LYS A CA 1
ATOM 1963 C C . LYS A 1 237 ? 1.440 -11.929 -9.815 1.00 86.00 237 LYS A C 1
ATOM 1965 O O . LYS A 1 237 ? 0.455 -12.577 -9.461 1.00 86.00 237 LYS A O 1
ATOM 1970 N N . TYR A 1 238 ? 1.995 -10.961 -9.103 1.00 81.44 238 TYR A N 1
ATOM 1971 C CA . TYR A 1 238 ? 1.520 -10.463 -7.828 1.00 81.44 238 TYR A CA 1
ATOM 1972 C C . TYR A 1 238 ? 0.778 -9.158 -8.060 1.00 81.44 238 TYR A C 1
ATOM 1974 O O . TYR A 1 238 ? 0.868 -8.536 -9.118 1.00 81.44 238 TYR A O 1
ATOM 1982 N N . ILE A 1 239 ? 0.027 -8.741 -7.061 1.00 71.56 239 ILE A N 1
ATOM 1983 C CA . ILE A 1 239 ? -0.597 -7.434 -7.117 1.00 71.56 239 ILE A CA 1
ATOM 1984 C C . ILE A 1 239 ? 0.458 -6.377 -6.768 1.00 71.56 239 ILE A C 1
ATOM 1986 O O . ILE A 1 239 ? 1.327 -6.611 -5.928 1.00 71.56 239 ILE A O 1
ATOM 1990 N N . ALA A 1 240 ? 0.388 -5.241 -7.455 1.00 74.44 240 ALA A N 1
ATOM 1991 C CA . ALA A 1 240 ? 1.245 -4.095 -7.237 1.00 74.44 240 ALA A CA 1
ATOM 1992 C C . ALA A 1 240 ? 1.001 -3.428 -5.872 1.00 74.44 240 ALA A C 1
ATOM 1994 O O . ALA A 1 240 ? -0.136 -3.249 -5.437 1.00 74.44 240 ALA A O 1
ATOM 1995 N N . ASP A 1 241 ? 2.088 -3.002 -5.234 1.00 79.50 241 ASP A N 1
ATOM 1996 C CA . ASP A 1 241 ? 2.096 -2.244 -3.984 1.00 79.50 241 ASP A CA 1
ATOM 1997 C C . ASP A 1 241 ? 2.544 -0.800 -4.234 1.00 79.50 241 ASP A C 1
ATOM 1999 O O . ASP A 1 241 ? 3.600 -0.361 -3.790 1.00 79.50 241 ASP A O 1
ATOM 2003 N N . LEU A 1 242 ? 1.743 -0.041 -4.979 1.00 71.62 242 LEU A N 1
ATOM 2004 C CA . LEU A 1 242 ? 2.112 1.322 -5.378 1.00 71.62 242 LEU A CA 1
ATOM 2005 C C . LEU A 1 242 ? 2.149 2.314 -4.204 1.00 71.62 242 LEU A C 1
ATOM 2007 O O . LEU A 1 242 ? 2.734 3.386 -4.342 1.00 71.62 242 LEU A O 1
ATOM 2011 N N . SER A 1 243 ? 1.550 1.980 -3.057 1.00 68.81 243 SER A N 1
ATOM 2012 C CA . SER A 1 243 ? 1.585 2.821 -1.855 1.00 68.81 243 SER A CA 1
ATOM 2013 C C . SER A 1 243 ? 2.899 2.695 -1.080 1.00 68.81 243 SER A C 1
ATOM 2015 O O . SER A 1 243 ? 3.165 3.498 -0.184 1.00 68.81 243 SER A O 1
ATOM 2017 N N . GLY A 1 244 ? 3.730 1.695 -1.404 1.00 66.50 244 GLY A N 1
ATOM 2018 C CA . GLY A 1 244 ? 5.000 1.449 -0.721 1.00 66.50 244 GLY A CA 1
ATOM 2019 C C . GLY A 1 244 ? 4.834 1.157 0.772 1.00 66.50 244 GLY A C 1
ATOM 2020 O O . GLY A 1 244 ? 5.738 1.442 1.548 1.00 66.50 244 GLY A O 1
ATOM 2021 N N . GLY A 1 245 ? 3.669 0.653 1.194 1.00 63.03 245 GLY A N 1
ATOM 2022 C CA . GLY A 1 245 ? 3.351 0.478 2.620 1.00 63.03 245 GLY A CA 1
ATOM 2023 C C . GLY A 1 245 ? 2.348 1.481 3.178 1.00 63.03 245 GLY A C 1
ATOM 2024 O O . GLY A 1 245 ? 1.650 1.147 4.129 1.00 63.03 245 GLY A O 1
ATOM 2025 N N . ASN A 1 246 ? 2.239 2.669 2.581 1.00 67.56 246 ASN A N 1
ATOM 2026 C CA . ASN A 1 246 ? 1.493 3.792 3.147 1.00 67.56 246 ASN A CA 1
ATOM 2027 C C . ASN A 1 246 ? 0.101 3.915 2.533 1.00 67.56 246 ASN A C 1
ATOM 2029 O O . ASN A 1 246 ? -0.128 4.720 1.631 1.00 67.56 246 ASN A O 1
ATOM 2033 N N . ASP A 1 247 ? -0.828 3.099 3.023 1.00 63.84 247 ASP A N 1
ATOM 2034 C CA . ASP A 1 247 ? -2.188 3.067 2.488 1.00 63.84 247 ASP A CA 1
ATOM 2035 C C . ASP A 1 247 ? -3.066 4.200 3.039 1.00 63.84 247 ASP A C 1
ATOM 2037 O O . ASP A 1 247 ? -3.813 4.788 2.265 1.00 63.84 247 ASP A O 1
ATOM 2041 N N . ASN A 1 248 ? -2.953 4.552 4.328 1.00 69.38 248 ASN A N 1
ATOM 2042 C CA . ASN A 1 248 ? -3.747 5.614 4.958 1.00 69.38 248 ASN A CA 1
ATOM 2043 C C . ASN A 1 248 ? -2.981 6.378 6.037 1.00 69.38 248 ASN A C 1
ATOM 2045 O O . ASN A 1 248 ? -2.171 5.807 6.764 1.00 69.38 248 ASN A O 1
ATOM 2049 N N . ILE A 1 249 ? -3.299 7.664 6.152 1.00 76.12 249 ILE A N 1
ATOM 2050 C CA . ILE A 1 249 ? -2.833 8.571 7.196 1.00 76.12 249 ILE A CA 1
ATOM 2051 C C . ILE A 1 249 ? -4.016 8.880 8.100 1.00 76.12 249 ILE A C 1
ATOM 2053 O O . ILE A 1 249 ? -5.068 9.312 7.625 1.00 76.12 249 ILE A O 1
ATOM 2057 N N . TYR A 1 250 ? -3.815 8.681 9.398 1.00 76.25 250 TYR A N 1
ATOM 2058 C CA . TYR A 1 250 ? -4.787 8.976 10.441 1.00 76.25 250 TYR A CA 1
ATOM 2059 C C . TYR A 1 250 ? -4.351 10.204 11.226 1.00 76.25 250 TYR A C 1
ATOM 2061 O O . TYR A 1 250 ? -3.192 10.320 11.615 1.00 76.25 250 TYR A O 1
ATOM 2069 N N . ILE A 1 251 ? -5.289 11.117 11.459 1.00 80.31 251 ILE A N 1
ATOM 2070 C CA . ILE A 1 251 ? -5.114 12.235 12.380 1.00 80.31 251 ILE A CA 1
ATOM 2071 C C . ILE A 1 251 ? -5.855 11.877 13.660 1.00 80.31 251 ILE A C 1
ATOM 2073 O O . ILE A 1 251 ? -7.085 11.776 13.659 1.00 80.31 251 ILE A O 1
ATOM 2077 N N . HIS A 1 252 ? -5.089 11.682 14.729 1.00 79.25 252 HIS A N 1
ATOM 2078 C CA . HIS A 1 252 ? -5.583 11.329 16.054 1.00 79.25 252 HIS A CA 1
ATOM 2079 C C . HIS A 1 252 ? -5.702 12.562 16.952 1.00 79.25 252 HIS A C 1
ATOM 2081 O O . HIS A 1 252 ? -4.977 13.547 16.795 1.00 79.25 252 HIS A O 1
ATOM 2087 N N . CYS A 1 253 ? -6.625 12.498 17.906 1.00 76.50 253 CYS A N 1
ATOM 2088 C CA . CYS A 1 253 ? -6.774 13.461 18.980 1.00 76.50 253 CYS A CA 1
ATOM 2089 C C . CYS A 1 253 ? -7.203 12.749 20.264 1.00 76.50 253 CYS A C 1
ATOM 2091 O O . CYS A 1 253 ? -8.361 12.383 20.454 1.00 76.50 253 CYS A O 1
ATOM 2093 N N . ASP A 1 254 ? -6.244 12.581 21.162 1.00 72.94 254 ASP A N 1
ATOM 2094 C CA . ASP A 1 254 ? -6.344 11.818 22.404 1.00 72.94 254 ASP A CA 1
ATOM 2095 C C . ASP A 1 254 ? -7.398 12.347 23.390 1.00 72.94 254 ASP A C 1
ATOM 2097 O O . ASP A 1 254 ? -7.894 11.588 24.228 1.00 72.94 254 ASP A O 1
ATOM 2101 N N . ILE A 1 255 ? -7.772 13.625 23.294 1.00 71.19 255 ILE A N 1
ATOM 2102 C CA . ILE A 1 255 ? -8.754 14.250 24.185 1.00 71.19 255 ILE A CA 1
ATOM 2103 C C . ILE A 1 255 ? -10.211 13.998 23.783 1.00 71.19 255 ILE A C 1
ATOM 2105 O O . ILE A 1 255 ? -11.095 14.314 24.577 1.00 71.19 255 ILE A O 1
ATOM 2109 N N . ILE A 1 256 ? -10.512 13.430 22.607 1.00 72.19 256 ILE A N 1
ATOM 2110 C CA . ILE A 1 256 ? -11.913 13.177 22.227 1.00 72.19 256 ILE A CA 1
ATOM 2111 C C . ILE A 1 256 ? -12.473 11.938 22.932 1.00 72.19 256 ILE A C 1
ATOM 2113 O O . ILE A 1 256 ? -11.802 10.915 23.040 1.00 72.19 256 ILE A O 1
ATOM 2117 N N . GLU A 1 257 ? -13.715 12.012 23.414 1.00 65.19 257 GLU A N 1
ATOM 2118 C CA . GLU A 1 257 ? -14.445 10.877 24.011 1.00 65.19 257 GLU A CA 1
ATOM 2119 C C . GLU A 1 257 ? -14.707 9.777 22.972 1.00 65.19 257 GLU A C 1
ATOM 2121 O O . GLU A 1 257 ? -14.756 8.590 23.285 1.00 65.19 257 GLU A O 1
ATOM 2126 N N . GLY A 1 258 ? -14.796 10.195 21.712 1.00 61.06 258 GLY A N 1
ATOM 2127 C CA . GLY A 1 258 ? -14.848 9.340 20.547 1.00 61.06 258 GLY A CA 1
ATOM 2128 C C . GLY A 1 258 ? -15.381 10.120 19.353 1.00 61.06 258 GLY A C 1
ATOM 2129 O O . GLY A 1 258 ? -16.312 10.918 19.481 1.00 61.06 258 GLY A O 1
ATOM 2130 N N . ALA A 1 259 ? -14.817 9.889 18.176 1.00 54.31 259 ALA A N 1
ATOM 2131 C CA . ALA A 1 259 ? -15.463 10.278 16.938 1.00 54.31 259 ALA A CA 1
ATOM 2132 C C . ALA A 1 259 ? -16.620 9.316 16.638 1.00 54.31 259 ALA A C 1
ATOM 2134 O O . ALA A 1 259 ? -16.434 8.099 16.647 1.00 54.31 259 ALA A O 1
ATOM 2135 N N . TYR A 1 260 ? -17.810 9.859 16.350 1.00 45.62 260 TYR A N 1
ATOM 2136 C CA . TYR A 1 260 ? -18.937 9.093 15.808 1.00 45.62 260 TYR A CA 1
ATOM 2137 C C . TYR A 1 260 ? -18.603 8.675 14.375 1.00 45.62 260 TYR A C 1
ATOM 2139 O O . TYR A 1 260 ? -19.066 9.267 13.403 1.00 45.62 260 TYR A O 1
ATOM 2147 N N . ILE A 1 261 ? -17.773 7.648 14.239 1.00 42.06 261 ILE A N 1
ATOM 2148 C CA . ILE A 1 261 ? -17.553 6.980 12.965 1.00 42.06 261 ILE A CA 1
ATOM 2149 C C . ILE A 1 261 ? -18.342 5.671 13.025 1.00 42.06 261 ILE A C 1
ATOM 2151 O O . ILE A 1 261 ? -17.883 4.677 13.581 1.00 42.06 261 ILE A O 1
ATOM 2155 N N . ASN A 1 262 ? -19.558 5.704 12.477 1.00 35.66 262 ASN A N 1
ATOM 2156 C CA . ASN A 1 262 ? -20.496 4.577 12.371 1.00 35.66 262 ASN A CA 1
ATOM 2157 C C . ASN A 1 262 ? -21.022 4.003 13.703 1.00 35.66 262 ASN A C 1
ATOM 2159 O O . ASN A 1 262 ? -21.188 2.794 13.845 1.00 35.66 262 ASN A O 1
ATOM 2163 N N . GLY A 1 263 ? -21.355 4.869 14.665 1.00 34.47 263 GLY A N 1
ATOM 2164 C CA . GLY A 1 263 ? -22.251 4.502 15.774 1.00 34.47 263 GLY A CA 1
ATOM 2165 C C . GLY A 1 263 ? -21.630 3.748 16.957 1.00 34.47 263 GLY A C 1
ATOM 2166 O O . GLY A 1 263 ? -22.383 3.205 17.761 1.00 34.47 263 GLY A O 1
ATOM 2167 N N . PHE A 1 264 ? -20.300 3.744 17.107 1.00 35.12 264 PHE A N 1
ATOM 2168 C CA . PHE A 1 264 ? -19.609 3.214 18.293 1.00 35.12 264 PHE A CA 1
ATOM 2169 C C . PHE A 1 264 ? -18.638 4.245 18.906 1.00 35.12 264 PHE A C 1
ATOM 2171 O O . PHE A 1 264 ? -17.936 4.956 18.191 1.00 35.12 264 PHE A O 1
ATOM 2178 N N . ASN A 1 265 ? -18.591 4.302 20.243 1.00 45.41 265 ASN A N 1
ATOM 2179 C CA . ASN A 1 265 ? -17.925 5.345 21.043 1.00 45.41 265 ASN A CA 1
ATOM 2180 C C . ASN A 1 265 ? -16.477 4.999 21.452 1.00 45.41 265 ASN A C 1
ATOM 2182 O O . ASN A 1 265 ? -16.209 4.871 22.646 1.00 45.41 265 ASN A O 1
ATOM 2186 N N . SER A 1 266 ? -15.530 4.808 20.524 1.00 53.12 266 SER A N 1
ATOM 2187 C CA . SER A 1 266 ? -14.135 4.577 20.967 1.00 53.12 266 SER A CA 1
ATOM 2188 C C . SER A 1 266 ? -13.013 4.814 19.945 1.00 53.12 266 SER A C 1
ATOM 2190 O O . SER A 1 266 ? -11.987 4.140 20.028 1.00 53.12 266 SER A O 1
ATOM 2192 N N . SER A 1 267 ? -13.165 5.721 18.976 1.00 65.06 267 SER A N 1
ATOM 2193 C CA . SER A 1 267 ? -12.043 6.119 18.104 1.00 65.06 267 SER A CA 1
ATOM 2194 C C . SER A 1 267 ? -11.576 7.529 18.443 1.00 65.06 267 SER A C 1
ATOM 2196 O O . SER A 1 267 ? -12.407 8.430 18.525 1.00 65.06 267 SER A O 1
ATOM 2198 N N . ASP A 1 268 ? -10.271 7.730 18.607 1.00 72.62 268 ASP A N 1
ATOM 2199 C CA . ASP A 1 268 ? -9.635 9.044 18.754 1.00 72.62 268 ASP A CA 1
ATOM 2200 C C . ASP A 1 268 ? -9.248 9.670 17.398 1.00 72.62 268 ASP A C 1
ATOM 2202 O O . ASP A 1 268 ? -8.686 10.760 17.341 1.00 72.62 268 ASP A O 1
ATOM 2206 N N . VAL A 1 269 ? -9.579 9.008 16.285 1.00 75.69 269 VAL A N 1
ATOM 2207 C CA . VAL A 1 269 ? -9.356 9.515 14.926 1.00 75.69 269 VAL A CA 1
ATOM 2208 C C . VAL A 1 269 ? -10.374 10.602 14.589 1.00 75.69 269 VAL A C 1
ATOM 2210 O O . VAL A 1 269 ? -11.574 10.342 14.547 1.00 75.69 269 VAL A O 1
ATOM 2213 N N . ILE A 1 270 ? -9.891 11.798 14.254 1.00 77.19 270 ILE A N 1
ATOM 2214 C CA . ILE A 1 270 ? -10.721 12.935 13.819 1.00 77.19 270 ILE A CA 1
ATOM 2215 C C . ILE A 1 270 ? -10.723 13.137 12.301 1.00 77.19 270 ILE A C 1
ATOM 2217 O O . ILE A 1 270 ? -11.600 13.819 11.772 1.00 77.19 270 ILE A O 1
ATOM 2221 N N . TYR A 1 271 ? -9.750 12.560 11.591 1.00 79.69 271 TYR A N 1
ATOM 2222 C CA . TYR A 1 271 ? -9.670 12.600 10.132 1.00 79.69 271 TYR A CA 1
ATOM 2223 C C . TYR A 1 271 ? -8.789 11.466 9.597 1.00 79.69 271 TYR A C 1
ATOM 2225 O O . TYR A 1 271 ? -7.836 11.050 10.254 1.00 79.69 271 TYR A O 1
ATOM 2233 N N . 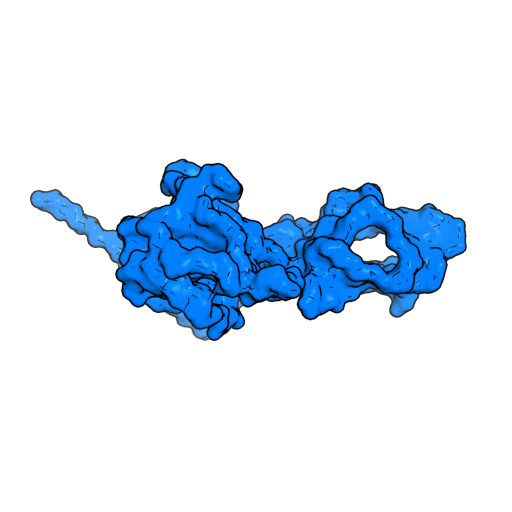SER A 1 272 ? -9.072 10.987 8.388 1.00 74.75 272 SER A N 1
ATOM 2234 C CA . SER A 1 272 ? -8.240 9.998 7.701 1.00 74.75 272 SER A CA 1
ATOM 2235 C C . SER A 1 272 ? -8.220 10.248 6.203 1.00 74.75 272 SER A C 1
ATOM 2237 O O . SER A 1 272 ? -9.251 10.598 5.628 1.00 74.75 272 SER A O 1
ATOM 2239 N N . PHE A 1 273 ? -7.077 10.025 5.561 1.00 74.06 273 PHE A N 1
ATOM 2240 C CA . PHE A 1 273 ? -6.950 10.165 4.114 1.00 74.06 273 PHE A CA 1
ATOM 2241 C C . PHE A 1 273 ? -5.819 9.306 3.542 1.00 74.06 273 PHE A C 1
ATOM 2243 O O . PHE A 1 273 ? -4.848 8.980 4.222 1.00 74.06 273 PHE A O 1
ATOM 2250 N N . THR A 1 274 ? -5.911 8.991 2.253 1.00 67.88 274 THR A N 1
ATOM 2251 C CA . THR A 1 274 ? -4.842 8.341 1.487 1.00 67.88 274 THR A CA 1
ATOM 2252 C C . THR A 1 274 ? -3.944 9.410 0.862 1.00 67.88 274 THR A C 1
ATOM 2254 O O . THR A 1 274 ? -4.455 10.332 0.219 1.00 67.88 274 THR A O 1
ATOM 2257 N N . ASN A 1 275 ? -2.618 9.304 0.975 1.00 70.44 275 ASN A N 1
ATOM 2258 C CA . ASN A 1 275 ? -1.733 10.256 0.302 1.00 70.44 275 ASN A CA 1
ATOM 2259 C C . ASN A 1 275 ? -1.495 9.877 -1.167 1.00 70.44 275 ASN A C 1
ATOM 2261 O O . ASN A 1 275 ? -0.979 8.804 -1.463 1.00 70.44 275 ASN A O 1
ATOM 2265 N N . SER A 1 276 ? -1.778 10.807 -2.078 1.00 63.72 276 SER A N 1
ATOM 2266 C CA . SER A 1 276 ? -1.457 10.699 -3.508 1.00 63.72 276 SER A CA 1
ATOM 2267 C C . SER A 1 276 ? -0.465 11.766 -3.995 1.00 63.72 276 SER A C 1
ATOM 2269 O O . SER A 1 276 ? -0.282 11.943 -5.203 1.00 63.72 276 SER A O 1
ATOM 2271 N N . ASN A 1 277 ? 0.129 12.528 -3.076 1.00 71.00 277 ASN A N 1
ATOM 2272 C CA . ASN A 1 277 ? 1.005 13.653 -3.381 1.00 71.00 277 ASN A CA 1
ATOM 2273 C C . ASN A 1 277 ? 2.475 13.218 -3.519 1.00 71.00 277 ASN A C 1
ATOM 2275 O O . ASN A 1 277 ? 2.889 12.170 -3.024 1.00 71.00 277 ASN A O 1
ATOM 2279 N N . ARG A 1 278 ? 3.279 14.031 -4.217 1.00 65.00 278 ARG A N 1
ATOM 2280 C CA . ARG A 1 278 ? 4.708 13.751 -4.467 1.00 65.00 278 ARG A CA 1
ATOM 2281 C C . ARG A 1 278 ? 5.553 14.003 -3.206 1.00 65.00 278 ARG A C 1
ATOM 2283 O O . ARG A 1 278 ? 5.154 14.840 -2.397 1.00 65.00 278 ARG A O 1
ATOM 2290 N N . PRO A 1 279 ? 6.740 13.396 -3.047 1.00 71.50 279 PRO A N 1
ATOM 2291 C CA . PRO A 1 279 ? 7.629 13.733 -1.939 1.00 71.50 279 PRO A CA 1
ATOM 2292 C C . PRO A 1 279 ? 8.066 15.189 -2.011 1.00 71.50 279 PRO A C 1
ATOM 2294 O O . PRO A 1 279 ? 8.140 15.776 -3.094 1.00 71.50 279 PRO A O 1
ATOM 2297 N N . GLY A 1 280 ? 8.275 15.783 -0.843 1.00 71.94 280 GLY A N 1
ATOM 2298 C CA . GLY A 1 280 ? 8.557 17.205 -0.672 1.00 71.94 280 GLY A CA 1
ATOM 2299 C C . GLY A 1 280 ? 7.354 18.124 -0.897 1.00 71.94 280 GLY A C 1
ATOM 2300 O O . GLY A 1 280 ? 7.447 19.312 -0.600 1.00 71.94 280 GLY A O 1
ATOM 2301 N N . SER A 1 281 ? 6.218 17.615 -1.391 1.00 81.19 281 SER A N 1
ATOM 2302 C CA . SER A 1 281 ? 5.008 18.430 -1.492 1.00 81.19 281 SER A CA 1
ATOM 2303 C C . SER A 1 281 ? 4.368 18.640 -0.123 1.00 81.19 281 SER A C 1
ATOM 2305 O O . SER A 1 281 ? 4.416 17.773 0.756 1.00 81.19 281 SER A O 1
ATOM 2307 N N . GLN A 1 282 ? 3.766 19.813 0.041 1.00 86.50 282 GLN A N 1
ATOM 2308 C CA . GLN A 1 282 ? 2.963 20.131 1.206 1.00 86.50 282 GLN A CA 1
ATOM 2309 C C . GLN A 1 282 ? 1.540 19.613 0.991 1.00 86.50 282 GLN A C 1
ATOM 2311 O O . GLN A 1 282 ? 0.914 19.879 -0.036 1.00 86.50 282 GLN A O 1
ATOM 2316 N N . ILE A 1 283 ? 1.031 18.887 1.977 1.00 84.69 283 ILE A N 1
ATOM 2317 C CA . ILE A 1 283 ? -0.380 18.556 2.114 1.00 84.69 283 ILE A CA 1
ATOM 2318 C C . ILE A 1 283 ? -0.966 19.609 3.038 1.00 84.69 283 ILE A C 1
ATOM 2320 O O . ILE A 1 283 ? -0.552 19.713 4.191 1.00 84.69 283 ILE A O 1
ATOM 2324 N N . ILE A 1 284 ? -1.925 20.374 2.532 1.00 88.38 284 ILE A N 1
ATOM 2325 C CA . ILE A 1 284 ? -2.718 21.307 3.326 1.00 88.38 284 ILE A CA 1
ATOM 2326 C C . ILE A 1 284 ? -4.172 20.917 3.139 1.00 88.38 284 ILE A C 1
ATOM 2328 O O . ILE A 1 284 ? -4.644 20.810 2.008 1.00 88.38 284 ILE A O 1
ATOM 2332 N N . GLN A 1 285 ? -4.875 20.730 4.246 1.00 84.62 285 GLN A N 1
ATOM 2333 C CA . GLN A 1 285 ? -6.315 20.541 4.241 1.00 84.62 285 GLN A CA 1
ATOM 2334 C C . GLN A 1 285 ? -6.936 21.547 5.197 1.00 84.62 285 GLN A C 1
ATOM 2336 O O . GLN A 1 285 ? -6.557 21.614 6.365 1.00 84.62 285 GLN A O 1
ATOM 2341 N N . SER A 1 286 ? -7.915 22.289 4.694 1.00 87.25 286 SER A N 1
ATOM 2342 C CA . SER A 1 286 ? -8.766 23.178 5.481 1.00 87.25 286 SER A CA 1
ATOM 2343 C C . SER A 1 286 ? -10.199 22.662 5.439 1.00 87.25 286 SER A C 1
ATOM 2345 O O . SER A 1 286 ? -10.616 22.052 4.449 1.00 87.25 286 SER A O 1
ATOM 2347 N N . PHE A 1 287 ? -10.944 22.883 6.518 1.00 81.31 287 PHE A N 1
ATOM 2348 C CA . PHE A 1 287 ? -12.323 22.428 6.657 1.00 81.31 287 PHE A CA 1
ATOM 2349 C C . PHE A 1 287 ? -13.251 23.631 6.830 1.00 81.31 287 PHE A C 1
ATOM 2351 O O . PHE A 1 287 ? -13.368 24.182 7.921 1.00 81.31 287 PHE A O 1
ATOM 2358 N N . ASP A 1 288 ? -13.951 24.014 5.757 1.00 76.44 288 ASP A N 1
ATOM 2359 C CA . ASP A 1 288 ? -14.893 25.149 5.772 1.00 76.44 288 ASP A CA 1
ATOM 2360 C C . ASP A 1 288 ? -16.084 24.916 6.716 1.00 76.44 288 ASP A C 1
ATOM 2362 O O . ASP A 1 288 ? -16.702 25.854 7.220 1.00 76.44 288 ASP A O 1
ATOM 2366 N N . LYS A 1 289 ? -16.418 23.643 6.955 1.00 76.94 289 LYS A N 1
ATOM 2367 C CA . LYS A 1 289 ? -17.441 23.200 7.904 1.00 76.94 289 LYS A CA 1
ATOM 2368 C C . LYS A 1 289 ? -16.797 22.247 8.913 1.00 76.94 289 LYS A C 1
ATOM 2370 O O . LYS A 1 289 ? -16.738 21.047 8.641 1.00 76.94 289 LYS A O 1
ATOM 2375 N N . PRO A 1 290 ? -16.284 22.761 10.043 1.00 73.56 290 PRO A N 1
ATOM 2376 C CA . PRO A 1 290 ? -15.630 21.931 11.045 1.00 73.56 290 PRO A CA 1
ATOM 2377 C C . PRO A 1 290 ? -16.613 20.922 11.654 1.00 73.56 290 PRO A C 1
ATOM 2379 O O . PRO A 1 290 ? -17.719 21.283 12.060 1.00 73.56 290 PRO A O 1
ATOM 2382 N N . LEU A 1 291 ? -16.198 19.655 11.723 1.00 70.06 291 LEU A N 1
ATOM 2383 C CA . LEU A 1 291 ? -16.925 18.601 12.429 1.00 70.06 291 LEU A CA 1
ATOM 2384 C C . LEU A 1 291 ? -16.498 18.597 13.900 1.00 70.06 291 LEU A C 1
ATOM 2386 O O . LEU A 1 291 ? -15.309 18.484 14.195 1.00 70.06 291 LEU A O 1
ATOM 2390 N N . PHE A 1 292 ? -17.465 18.732 14.808 1.00 76.25 292 PHE A N 1
ATOM 2391 C CA . PHE A 1 292 ? -17.216 18.788 16.246 1.00 76.25 292 PHE A CA 1
ATOM 2392 C C . PHE A 1 292 ? -17.299 17.402 16.894 1.00 76.25 292 PHE A C 1
ATOM 2394 O O . PHE A 1 292 ? -18.265 16.667 16.692 1.00 76.25 292 PHE A O 1
ATOM 2401 N N . PHE A 1 293 ? -16.310 17.084 17.723 1.00 75.19 293 PHE A N 1
ATOM 2402 C CA . PHE A 1 293 ? -16.155 15.831 18.450 1.00 75.19 293 PHE A CA 1
ATOM 2403 C C . PHE A 1 293 ? -16.242 16.074 19.961 1.00 75.19 293 PHE A C 1
ATOM 2405 O O . PHE A 1 293 ? -15.641 17.040 20.437 1.00 75.19 293 PHE A O 1
ATOM 2412 N N . PRO A 1 294 ? -16.968 15.238 20.727 1.00 75.88 294 PRO A N 1
ATOM 2413 C CA . PRO A 1 294 ? -17.037 15.342 22.185 1.00 75.88 294 PRO A CA 1
ATOM 2414 C C . PRO A 1 294 ? -15.674 15.078 22.831 1.00 75.88 294 PRO A C 1
ATOM 2416 O O . PRO A 1 294 ? -14.872 14.317 22.296 1.00 75.88 294 PRO A O 1
ATOM 2419 N N . VAL A 1 295 ? -15.416 15.688 23.986 1.00 76.44 295 VAL A N 1
ATOM 2420 C CA . VAL A 1 295 ? -14.144 15.584 24.726 1.00 76.44 295 VAL A CA 1
ATOM 2421 C C . VAL A 1 295 ? -14.303 14.723 25.974 1.00 76.44 295 VAL A C 1
ATOM 2423 O O . VAL A 1 295 ? -15.321 14.816 26.658 1.00 76.44 295 VAL A O 1
ATOM 2426 N N . LYS A 1 296 ? -13.285 13.908 26.288 1.00 72.25 296 LYS A N 1
ATOM 2427 C CA . LYS A 1 296 ? -13.229 13.051 27.481 1.00 72.25 296 LYS A CA 1
ATOM 2428 C C . LYS A 1 296 ? -13.441 13.900 28.735 1.00 72.25 296 LYS A C 1
ATOM 2430 O O . LYS A 1 296 ? -12.596 14.716 29.099 1.00 72.25 296 LYS A O 1
ATOM 2435 N N . TRP A 1 297 ? -14.559 13.689 29.421 1.00 61.56 297 TRP A N 1
ATOM 2436 C CA . TRP A 1 297 ? -14.804 14.294 30.726 1.00 61.56 297 TRP A CA 1
ATOM 2437 C C . TRP A 1 297 ? -14.039 13.533 31.808 1.00 61.56 297 TRP A C 1
ATOM 2439 O O . TRP A 1 297 ? -14.459 12.463 32.245 1.00 61.56 297 TRP A O 1
ATOM 2449 N N . THR A 1 298 ? -12.929 14.091 32.289 1.00 51.00 298 THR A N 1
ATOM 2450 C CA . THR A 1 298 ? -12.294 13.590 33.513 1.00 51.00 298 THR A CA 1
ATOM 2451 C C . THR A 1 298 ? -13.023 14.183 34.716 1.00 51.00 298 THR A C 1
ATOM 2453 O O . THR A 1 298 ? -12.740 15.304 35.140 1.00 51.00 298 THR A O 1
ATOM 2456 N N . VAL A 1 299 ? -13.982 13.446 35.280 1.00 40.03 299 VAL A N 1
ATOM 2457 C CA . VAL A 1 299 ? -14.503 13.761 36.616 1.00 40.03 299 VAL A CA 1
ATOM 2458 C C . VAL A 1 299 ? -13.392 13.433 37.610 1.00 40.03 299 VAL A C 1
ATOM 2460 O O . VAL A 1 299 ? -13.096 12.267 37.861 1.00 40.03 299 VAL A O 1
ATOM 2463 N N . PHE A 1 300 ? -12.754 14.455 38.177 1.00 39.12 300 PHE A N 1
ATOM 2464 C CA . PHE A 1 300 ? -11.989 14.276 39.404 1.00 39.12 300 PHE A CA 1
ATOM 2465 C C . PHE A 1 300 ? -12.995 14.010 40.525 1.00 39.12 300 PHE A C 1
ATOM 2467 O O . PHE A 1 300 ? -13.525 14.944 41.119 1.00 39.12 300 PHE A O 1
ATOM 2474 N N . THR A 1 301 ? -13.285 12.744 40.822 1.00 33.09 301 THR A N 1
ATOM 2475 C CA . THR A 1 301 ? -13.826 12.406 42.140 1.00 33.09 301 THR A CA 1
ATOM 2476 C C . THR A 1 301 ? -12.667 12.527 43.121 1.00 33.09 301 THR A C 1
ATOM 2478 O O . THR A 1 301 ? -11.921 11.573 43.343 1.00 33.09 301 THR A O 1
ATOM 2481 N N . GLY A 1 302 ? -12.460 13.736 43.643 1.00 31.27 302 GLY A N 1
ATOM 2482 C CA . GLY A 1 302 ? -11.738 13.901 44.893 1.00 31.27 302 GLY A CA 1
ATOM 2483 C C . GLY A 1 302 ? -12.504 13.124 45.955 1.00 31.27 302 GLY A C 1
ATOM 2484 O O . GLY A 1 302 ? -13.679 13.390 46.185 1.00 31.27 302 GLY A O 1
ATOM 2485 N N . SER A 1 303 ? -11.865 12.104 46.509 1.00 34.00 303 SER A N 1
ATOM 2486 C CA . SER A 1 303 ? -12.310 11.446 47.728 1.00 34.00 303 SER A CA 1
ATOM 2487 C C . SER A 1 303 ? -12.255 12.458 48.874 1.00 34.00 303 SER A C 1
ATOM 2489 O O . SER A 1 303 ? -11.158 12.910 49.214 1.00 34.00 303 SER A O 1
ATOM 2491 N N . GLU A 1 304 ? -13.414 12.801 49.434 1.00 34.97 304 GLU A N 1
ATOM 2492 C CA . GLU A 1 304 ? -13.535 13.172 50.851 1.00 34.97 304 GLU A CA 1
ATOM 2493 C C . GLU A 1 304 ? -13.700 11.903 51.692 1.00 34.97 304 GLU A C 1
ATOM 2495 O O . GLU A 1 304 ? -14.405 10.974 51.223 1.00 34.97 304 GLU A O 1
#

Foldseek 3Di:
DVPFPQEPEEEELVGADQADDQWHKYKYFPHHPPDPTDAIKMWGHHNVDLEIETEFLQAPPDPPPDPSNVNHRCSSVRPYYHYGRDNRFDLLDRCRVVVSVLVSRQVRDDPVPRDDDVDPDDDDDDDDPDFKDWDFKDKDAFADWLDDQWKWWKDPLDDIDMDTDHTKQDDQVRVQVVQCVVCNPDGQWGKAAPSSQSAIKIAGDASMKIAQLPTDCVCQQRQADRGMDHDRMDIHPGHHNSLSPQRKDFDFDPFFQADPSPNDGDGRTNDMDGDPDMGRDMDMDGDPPIDITGGDDDPPPDDD